Protein AF-A0A0B6ZDX2-F1 (afdb_monomer)

InterPro domains:
  IPR001223 Glycoside hydrolase family 18, catalytic domain [PF00704] (2-193)
  IPR001223 Glycoside hydrolase family 18, catalytic domain [PS51910] (1-217)
  IPR011583 Chitinase II/V-like, catalytic domain [SM00636] (1-193)
  IPR017853 Glycoside hydrolase superfamily [SSF51445] (2-217)
  IPR029070 Chitinase insertion domain superfamily [G3DSA:3.10.50.10] (93-164)
  IPR029070 Chitinase insertion domain superfamily [SSF54556] (94-164)
  IPR050314 Glycosyl hydrolase family 18 [PTHR11177] (3-208)

Sequence (234 aa):
EKLTLTLATASSAFYSEKSYEQTEIHKYIDYMLLMTYNYHGSGWEKHTGHHSPLLPHPLDPEGEQRELYTLWSVNYWLNYGVPREKIILGLATYGLGWKLTDSSQTGVRASADGGTSKGKYTDESGILSHYEICEYVLKDGWKVKWIEEQKVPYAYGNSEWVGFDSPDSFYLKAATIIKEGLAGAFVWSVEMDDFNGHCGGPKYPLLRTIYEVFTQSSSVPILDSLHSLKSAPP

Structure (mmCIF, N/CA/C/O backbone):
data_AF-A0A0B6ZDX2-F1
#
_entry.id   AF-A0A0B6ZDX2-F1
#
loop_
_atom_site.group_PDB
_atom_site.id
_atom_site.type_symbol
_atom_site.label_atom_id
_atom_site.label_alt_id
_atom_site.label_comp_id
_atom_site.label_asym_id
_atom_site.label_entity_id
_atom_site.label_seq_id
_atom_site.pdbx_PDB_ins_code
_atom_site.Cartn_x
_atom_site.Cartn_y
_atom_site.Cartn_z
_atom_site.occupancy
_atom_site.B_iso_or_equiv
_atom_site.auth_seq_id
_atom_site.auth_comp_id
_atom_site.auth_asym_id
_atom_site.auth_atom_id
_atom_site.pdbx_PDB_model_num
ATOM 1 N N . GLU A 1 1 ? -31.589 -1.033 18.869 1.00 78.62 1 GLU A N 1
ATOM 2 C CA . GLU A 1 1 ? -30.234 -1.367 18.381 1.00 78.62 1 GLU A CA 1
ATOM 3 C C . GLU A 1 1 ? -29.465 -0.075 18.137 1.00 78.62 1 GLU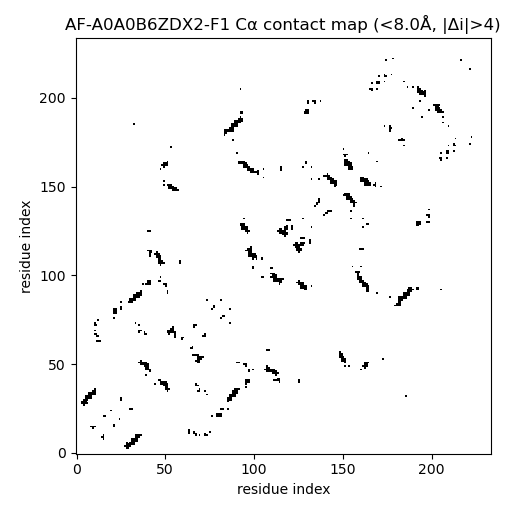 A C 1
ATOM 5 O O . GLU A 1 1 ? -30.096 0.923 17.804 1.00 78.62 1 GLU A O 1
ATOM 10 N N . LYS A 1 2 ? -28.148 -0.061 18.366 1.00 92.31 2 LYS A N 1
ATOM 11 C CA . LYS A 1 2 ? -27.274 1.088 18.076 1.00 92.31 2 LYS A CA 1
ATOM 12 C C . LYS A 1 2 ? -26.664 0.873 16.685 1.00 92.31 2 LYS A C 1
ATOM 14 O O . LYS A 1 2 ? -26.143 -0.209 16.437 1.00 92.31 2 LYS A O 1
ATOM 19 N N . LEU A 1 3 ? -26.742 1.869 15.798 1.00 97.06 3 LEU A N 1
ATOM 20 C CA . LEU A 1 3 ? -26.063 1.827 14.496 1.00 97.06 3 LEU A CA 1
ATOM 21 C C . LEU A 1 3 ? -24.540 1.905 14.682 1.00 97.06 3 LEU A C 1
ATOM 23 O O . LEU A 1 3 ? -24.073 2.624 15.567 1.00 97.06 3 LEU A O 1
ATOM 27 N N . THR A 1 4 ? -23.788 1.196 13.836 1.00 97.62 4 THR A N 1
ATOM 28 C CA . THR A 1 4 ? -22.320 1.259 13.802 1.00 97.62 4 THR A CA 1
ATOM 29 C C . THR A 1 4 ? -21.851 2.535 13.106 1.00 97.62 4 THR A C 1
ATOM 31 O O . THR A 1 4 ? -22.324 2.857 12.017 1.00 97.62 4 THR A O 1
ATOM 34 N N . LEU A 1 5 ? -20.889 3.231 13.708 1.00 97.94 5 LEU A N 1
ATOM 35 C CA . LEU A 1 5 ? -20.205 4.382 13.126 1.00 97.94 5 LEU A CA 1
ATOM 36 C C . LEU A 1 5 ? -18.712 4.082 12.978 1.00 97.94 5 LEU A C 1
ATOM 38 O O . LEU A 1 5 ? -18.016 3.848 13.964 1.00 97.94 5 LEU A O 1
ATOM 42 N N . THR A 1 6 ? -18.206 4.126 11.749 1.00 98.31 6 THR A N 1
ATOM 43 C CA . THR A 1 6 ? -16.785 3.912 11.440 1.00 98.31 6 THR A CA 1
ATOM 44 C C . THR A 1 6 ? -16.188 5.123 10.741 1.00 98.31 6 THR A C 1
ATOM 46 O O . THR A 1 6 ? -16.910 5.890 10.106 1.00 98.31 6 THR A O 1
ATOM 49 N N . LEU A 1 7 ? -14.864 5.262 10.795 1.00 98.06 7 LEU A N 1
ATOM 50 C CA . LEU A 1 7 ? -14.138 6.325 10.102 1.00 98.06 7 LEU A CA 1
ATOM 51 C C . LEU A 1 7 ? -12.902 5.768 9.400 1.00 98.06 7 LEU A C 1
ATOM 53 O O . LEU A 1 7 ? -12.074 5.138 10.053 1.00 98.06 7 LEU A O 1
ATOM 57 N N . ALA A 1 8 ? -12.760 6.046 8.103 1.00 98.19 8 ALA A N 1
ATOM 58 C CA . ALA A 1 8 ? -11.499 5.847 7.400 1.00 98.19 8 ALA A CA 1
ATOM 59 C C . ALA A 1 8 ? -10.548 7.013 7.684 1.00 98.19 8 ALA A C 1
ATOM 61 O O . ALA A 1 8 ? -10.915 8.168 7.472 1.00 98.19 8 ALA A O 1
ATOM 62 N N . THR A 1 9 ? -9.354 6.717 8.195 1.00 97.00 9 THR A N 1
ATOM 63 C CA . THR A 1 9 ? -8.401 7.729 8.677 1.00 97.00 9 THR A CA 1
ATOM 64 C C . THR A 1 9 ? -7.097 7.722 7.895 1.00 97.00 9 THR A C 1
ATOM 66 O O . THR A 1 9 ? -6.694 6.714 7.308 1.00 97.00 9 THR A O 1
ATOM 69 N N . ALA A 1 10 ? -6.431 8.878 7.896 1.00 94.88 10 ALA A N 1
ATOM 70 C CA . ALA A 1 10 ? -5.100 9.033 7.329 1.00 94.88 10 ALA A CA 1
ATOM 71 C C . ALA A 1 10 ? -4.048 8.220 8.105 1.00 94.88 10 ALA A C 1
ATOM 73 O O . ALA A 1 10 ? -4.181 7.960 9.303 1.00 94.88 10 ALA A O 1
ATOM 74 N N . SER A 1 11 ? -2.979 7.846 7.404 1.00 93.00 11 SER A N 1
ATOM 75 C CA . SER A 1 11 ? -1.889 7.016 7.920 1.00 93.00 11 SER A CA 1
ATOM 76 C C . SER A 1 11 ? -0.587 7.787 8.184 1.00 93.00 11 SER A C 1
ATOM 78 O O . SER A 1 11 ? 0.315 7.230 8.802 1.00 93.00 11 SER A O 1
ATOM 80 N N . SER A 1 12 ? -0.473 9.064 7.808 1.00 92.62 12 SER A N 1
ATOM 81 C CA . SER A 1 12 ? 0.704 9.899 8.116 1.00 92.62 12 SER A CA 1
ATOM 82 C C . SER A 1 12 ? 0.418 10.941 9.202 1.00 92.62 12 SER A C 1
ATOM 84 O O . SER A 1 12 ? -0.720 11.416 9.327 1.00 92.62 12 SER A O 1
ATOM 86 N N . ALA A 1 13 ? 1.449 11.346 9.959 1.00 93.81 13 ALA A N 1
ATOM 87 C CA . ALA A 1 13 ? 1.345 12.482 10.886 1.00 93.81 13 ALA A CA 1
ATOM 88 C C . ALA A 1 13 ? 0.923 13.757 10.155 1.00 93.81 13 ALA A C 1
ATOM 90 O O . ALA A 1 13 ? 0.035 14.464 10.624 1.00 93.81 13 ALA A O 1
ATOM 91 N N . PHE A 1 14 ? 1.495 14.011 8.974 1.00 93.00 14 PHE A N 1
ATOM 92 C CA . PHE A 1 14 ? 1.270 15.240 8.212 1.00 93.00 14 PHE A CA 1
ATOM 93 C C . PHE A 1 14 ? -0.213 15.581 8.013 1.00 93.00 14 PHE A C 1
ATOM 95 O O . PHE A 1 14 ? -0.603 16.745 8.146 1.00 93.00 14 PHE A O 1
ATOM 102 N N . TYR A 1 15 ? -1.039 14.582 7.685 1.00 93.81 15 TYR A N 1
ATOM 103 C CA . TYR A 1 15 ? -2.487 14.761 7.559 1.00 93.81 15 TYR A CA 1
ATOM 104 C C . TYR A 1 15 ? -3.200 14.648 8.905 1.00 93.81 15 TYR A C 1
ATOM 106 O O . TYR A 1 15 ? -4.146 15.402 9.160 1.00 93.81 15 TYR A O 1
ATOM 114 N N . SER A 1 16 ? -2.754 13.716 9.751 1.00 94.88 16 SER A N 1
ATOM 115 C CA . SER A 1 16 ? -3.413 13.403 11.018 1.00 94.88 16 SER A CA 1
ATOM 116 C C . SER A 1 16 ? -3.414 14.597 11.976 1.00 94.88 16 SER A C 1
ATOM 118 O O . SER A 1 16 ? -4.461 14.958 12.505 1.00 94.88 16 SER A O 1
ATOM 120 N N . GLU A 1 17 ? -2.281 15.287 12.103 1.00 95.44 17 GLU A N 1
ATOM 121 C CA . GLU A 1 17 ? -2.102 16.443 12.996 1.00 95.44 17 GLU A CA 1
ATOM 122 C C . GLU A 1 17 ? -2.920 17.672 12.605 1.00 95.44 17 GLU A C 1
ATOM 124 O O . GLU A 1 17 ? -3.226 18.511 13.449 1.00 95.44 17 GLU A O 1
ATOM 129 N N . LYS A 1 18 ? -3.283 17.795 11.328 1.00 96.12 18 LYS A N 1
ATOM 130 C CA . LYS A 1 18 ? -4.025 18.955 10.816 1.00 96.12 18 LYS A CA 1
ATOM 131 C C . LYS A 1 18 ? -5.533 18.751 10.821 1.00 96.12 18 LYS A C 1
ATOM 133 O O . LYS A 1 18 ? -6.266 19.732 10.737 1.00 96.12 18 LYS A O 1
ATOM 138 N N . SER A 1 19 ? -5.983 17.497 10.841 1.00 96.19 19 SER A N 1
ATOM 139 C CA . SER A 1 19 ? -7.351 17.160 10.427 1.00 96.19 19 SER A CA 1
ATOM 140 C C . SER A 1 19 ? -8.140 16.365 11.465 1.00 96.19 19 SER A C 1
ATOM 142 O O . SER A 1 19 ? -9.350 16.221 11.305 1.00 96.19 19 SER A O 1
ATOM 144 N N . TYR A 1 20 ? -7.492 15.842 12.509 1.00 96.62 20 TYR A N 1
ATOM 145 C CA . TYR A 1 20 ? -8.131 14.972 13.495 1.00 96.62 20 TYR A CA 1
ATOM 146 C C . TYR A 1 20 ? -7.774 15.411 14.914 1.00 96.62 20 TYR A C 1
ATOM 148 O O . TYR A 1 20 ? -6.616 15.677 15.208 1.00 96.62 20 TYR A O 1
ATOM 156 N N . GLU A 1 21 ? -8.753 15.398 15.818 1.00 97.06 21 GLU A N 1
ATOM 157 C CA . GLU A 1 21 ? -8.497 15.414 17.262 1.00 97.06 21 GLU A CA 1
ATOM 158 C C . GLU A 1 21 ? -8.152 13.985 17.704 1.00 97.06 21 GLU A C 1
ATOM 160 O O . GLU A 1 21 ? -9.032 13.200 18.073 1.00 97.06 21 GLU A O 1
ATOM 165 N N . GLN A 1 22 ? -6.877 13.599 17.595 1.00 95.69 22 GLN A N 1
ATOM 166 C CA . GLN A 1 22 ? -6.472 12.189 17.662 1.00 95.69 22 GLN A CA 1
ATOM 167 C C . GLN A 1 22 ? -6.811 11.523 19.003 1.00 95.69 22 GLN A C 1
ATOM 169 O O . GLN A 1 22 ? -7.147 10.341 19.018 1.00 95.69 22 GLN A O 1
ATOM 174 N N . THR A 1 23 ? -6.794 12.285 20.102 1.00 97.00 23 THR A N 1
ATOM 175 C CA . THR A 1 23 ? -7.125 11.806 21.457 1.00 97.00 23 THR A CA 1
ATOM 176 C C . THR A 1 23 ? -8.628 11.736 21.744 1.00 97.00 23 THR A C 1
ATOM 178 O O . THR A 1 23 ? -9.038 11.224 22.786 1.00 97.00 23 THR A O 1
ATOM 181 N N . GLU A 1 24 ? -9.471 12.278 20.861 1.00 97.81 24 GLU A N 1
ATOM 182 C CA . GLU A 1 24 ? -10.917 12.395 21.087 1.00 97.81 24 GLU A CA 1
ATOM 183 C C . GLU A 1 24 ? -11.728 11.555 20.105 1.00 97.81 24 GLU A C 1
ATOM 185 O O . GLU A 1 24 ? -12.694 10.896 20.498 1.00 97.81 24 GLU A O 1
ATOM 190 N N . ILE A 1 25 ? -11.329 11.517 18.831 1.00 96.00 25 ILE A N 1
ATOM 191 C CA . ILE A 1 25 ? -12.159 10.960 17.758 1.00 96.00 25 ILE A CA 1
ATOM 192 C C . 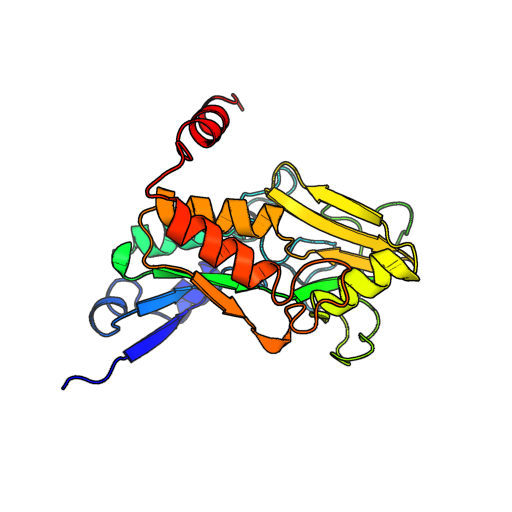ILE A 1 25 ? -12.520 9.481 17.969 1.00 96.00 25 ILE A C 1
ATOM 194 O O . ILE A 1 25 ? -13.642 9.054 17.686 1.00 96.00 25 ILE A O 1
ATOM 198 N N . HIS A 1 26 ? -11.610 8.702 18.561 1.00 95.69 26 HIS A N 1
ATOM 199 C CA . HIS A 1 26 ? -11.812 7.277 18.823 1.00 95.69 26 HIS A CA 1
ATOM 200 C C . HIS A 1 26 ? -12.868 6.984 19.903 1.00 95.69 26 HIS A C 1
ATOM 202 O O . HIS A 1 26 ? -13.290 5.833 20.053 1.00 95.69 26 HIS A O 1
ATOM 208 N N . LYS A 1 27 ? -13.310 7.989 20.672 1.00 97.19 27 LYS A N 1
ATOM 209 C CA . LYS A 1 27 ? -14.377 7.844 21.678 1.00 97.19 27 LYS A CA 1
ATOM 210 C C . LYS A 1 27 ? -15.762 7.737 21.031 1.00 97.19 27 LYS A C 1
ATOM 212 O O . LYS A 1 27 ? -16.658 7.145 21.628 1.00 97.19 27 LYS A O 1
ATOM 217 N N . TYR A 1 28 ? -15.920 8.254 19.811 1.00 97.25 28 TYR A N 1
ATOM 218 C CA . TYR A 1 28 ? -17.214 8.370 19.129 1.00 97.25 28 TYR A CA 1
ATOM 219 C C . TYR A 1 28 ? -17.444 7.322 18.037 1.00 97.25 28 TYR A C 1
ATOM 221 O O . TYR A 1 28 ? -18.592 7.036 17.705 1.00 97.25 28 TYR A O 1
ATOM 229 N N . ILE A 1 29 ? -16.374 6.732 17.504 1.00 97.50 29 ILE A N 1
ATOM 230 C CA . ILE A 1 29 ? -16.442 5.682 16.481 1.00 97.50 29 ILE A CA 1
ATOM 231 C C . ILE A 1 29 ? -16.343 4.292 17.113 1.00 97.50 29 ILE A C 1
ATOM 233 O O . ILE A 1 29 ? -15.661 4.095 18.124 1.00 97.50 29 ILE A O 1
ATOM 237 N N . ASP A 1 30 ? -17.012 3.315 16.509 1.00 98.00 30 ASP A N 1
ATOM 238 C CA . ASP A 1 30 ? -16.892 1.910 16.888 1.00 98.00 30 ASP A CA 1
ATOM 239 C C . ASP A 1 30 ? -15.578 1.325 16.336 1.00 98.00 30 ASP A C 1
ATOM 241 O O . ASP A 1 30 ? -14.838 0.704 17.096 1.00 98.00 30 ASP A O 1
ATOM 245 N N . TYR A 1 31 ? -15.228 1.628 15.075 1.00 98.50 31 TYR A N 1
ATOM 246 C CA . TYR A 1 31 ? -13.968 1.207 14.442 1.00 98.50 31 TYR A CA 1
ATOM 247 C C . TYR A 1 31 ? -13.298 2.314 13.619 1.00 98.50 31 TYR A C 1
ATOM 249 O O . TYR A 1 31 ? -13.960 3.113 12.950 1.00 98.50 31 TYR A O 1
ATOM 257 N N . MET A 1 32 ? -11.967 2.308 13.634 1.00 98.56 32 MET A N 1
ATOM 258 C CA . MET A 1 32 ? -11.095 3.125 12.795 1.00 98.56 32 MET A CA 1
ATOM 259 C C . MET A 1 32 ? -10.560 2.273 11.642 1.00 98.56 32 MET A C 1
ATOM 261 O O . MET A 1 32 ? -9.855 1.296 11.877 1.00 98.56 32 MET A O 1
ATOM 265 N N . LEU A 1 33 ? -10.873 2.649 10.405 1.00 98.69 33 LEU A N 1
ATOM 266 C CA . LEU A 1 33 ? -10.368 2.012 9.189 1.00 98.69 33 LEU A CA 1
ATOM 267 C C . LEU A 1 33 ? -9.081 2.742 8.768 1.00 98.69 33 LEU A C 1
ATOM 269 O O . LEU A 1 33 ? -9.119 3.752 8.067 1.00 98.69 33 LEU A O 1
ATOM 273 N N . LEU A 1 34 ? -7.929 2.278 9.250 1.00 98.69 34 LEU A N 1
ATOM 274 C CA . LEU A 1 34 ? -6.651 2.954 9.026 1.00 98.69 34 LEU A CA 1
ATOM 275 C C . LEU A 1 34 ? -6.111 2.687 7.610 1.00 98.69 34 LEU A C 1
ATOM 277 O O . LEU A 1 34 ? -5.705 1.567 7.304 1.00 98.69 34 LEU A O 1
ATOM 281 N N . MET A 1 35 ? -6.068 3.712 6.752 1.00 98.56 35 MET A N 1
ATOM 282 C CA . MET A 1 35 ? -5.661 3.590 5.342 1.00 98.56 35 MET A CA 1
ATOM 283 C C . MET A 1 35 ? -4.134 3.462 5.180 1.00 98.56 35 MET A C 1
ATOM 285 O O . MET A 1 35 ? -3.458 4.394 4.750 1.00 98.56 35 MET A O 1
ATOM 289 N N . THR A 1 36 ? -3.569 2.305 5.539 1.00 98.56 36 THR A N 1
ATOM 290 C CA . THR A 1 36 ? -2.124 1.994 5.466 1.00 98.56 36 THR A CA 1
ATOM 291 C C . THR A 1 36 ? -1.643 1.649 4.050 1.00 98.56 36 THR A C 1
ATOM 293 O O . THR A 1 36 ? -0.980 0.638 3.809 1.00 98.56 36 THR A O 1
ATOM 296 N N . TYR A 1 37 ? -2.000 2.492 3.089 1.00 98.62 37 TYR A N 1
ATOM 297 C CA . TYR A 1 37 ? -1.600 2.432 1.686 1.00 98.62 37 TYR A CA 1
ATOM 298 C C . TYR A 1 37 ? -1.531 3.856 1.108 1.00 98.62 37 TYR A C 1
ATOM 300 O O . TYR A 1 37 ? -1.933 4.813 1.766 1.00 98.62 37 TYR A O 1
ATOM 308 N N . ASN A 1 38 ? -1.028 3.999 -0.122 1.00 97.75 38 ASN A N 1
ATOM 309 C CA . ASN A 1 38 ? -0.739 5.282 -0.786 1.00 97.75 38 ASN A CA 1
ATOM 310 C C . ASN A 1 38 ? 0.329 6.131 -0.088 1.00 97.75 38 ASN A C 1
ATOM 312 O O . ASN A 1 38 ? 0.328 7.353 -0.196 1.00 97.75 38 ASN A O 1
ATOM 316 N N . TYR A 1 39 ? 1.272 5.476 0.587 1.00 98.06 39 TYR A N 1
ATOM 317 C CA . TYR A 1 39 ? 2.441 6.133 1.170 1.00 98.06 39 TYR A CA 1
ATOM 318 C C . TYR A 1 39 ? 3.338 6.784 0.109 1.00 98.06 39 TYR A C 1
ATOM 320 O O . TYR A 1 39 ? 3.805 7.904 0.282 1.00 98.06 39 TYR A O 1
ATOM 328 N N . HIS A 1 40 ? 3.525 6.095 -1.014 1.00 97.94 40 HIS A N 1
ATOM 329 C CA . HIS A 1 40 ? 4.355 6.527 -2.134 1.00 97.94 40 HIS A CA 1
ATOM 330 C C . HIS A 1 40 ? 3.545 6.507 -3.427 1.00 97.94 40 HIS A C 1
ATOM 332 O O . HIS A 1 40 ? 2.703 5.624 -3.595 1.00 97.94 40 HIS A O 1
ATOM 338 N N . GLY A 1 41 ? 3.802 7.441 -4.346 1.00 97.38 41 GLY A N 1
ATOM 339 C CA . GLY A 1 41 ? 3.059 7.510 -5.608 1.00 97.38 41 GLY A CA 1
ATOM 340 C C . GLY A 1 41 ? 3.588 8.511 -6.636 1.00 97.38 41 GLY A C 1
ATOM 341 O O . GLY A 1 41 ? 4.080 9.596 -6.318 1.00 97.38 41 GLY A O 1
ATOM 342 N N . SER A 1 42 ? 3.440 8.153 -7.913 1.00 97.56 42 SER A N 1
ATOM 343 C CA . SER A 1 42 ? 3.988 8.897 -9.055 1.00 97.56 42 SER A CA 1
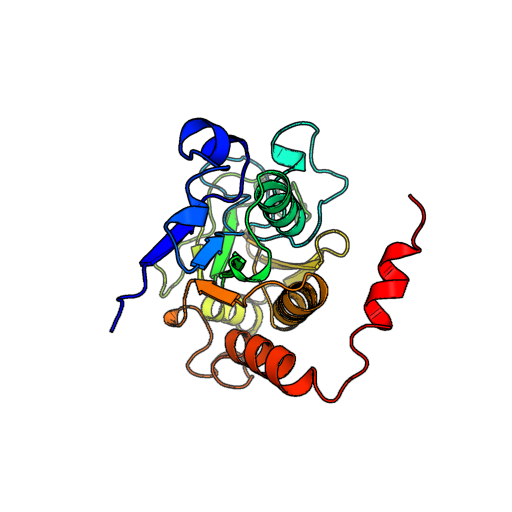ATOM 344 C C . SER A 1 42 ? 3.366 10.269 -9.295 1.00 97.56 42 SER A C 1
ATOM 346 O O . SER A 1 42 ? 3.889 11.052 -10.086 1.00 97.56 42 SER A O 1
ATOM 348 N N . GLY A 1 43 ? 2.236 10.558 -8.648 1.00 95.12 43 GLY A N 1
ATOM 349 C CA . GLY A 1 43 ? 1.589 11.865 -8.713 1.00 95.12 43 GLY A CA 1
ATOM 350 C C . GLY A 1 43 ? 2.311 12.947 -7.905 1.00 95.12 43 GLY A C 1
ATOM 351 O O . GLY A 1 43 ? 2.095 14.128 -8.169 1.00 95.12 43 GLY A O 1
ATOM 352 N N . TRP A 1 44 ? 3.156 12.568 -6.938 1.00 95.56 44 TRP A N 1
ATOM 353 C CA . TRP A 1 44 ? 3.786 13.512 -6.006 1.00 95.56 44 TRP A CA 1
ATOM 354 C C . TRP A 1 44 ? 5.274 13.263 -5.729 1.00 95.56 44 TRP A C 1
ATOM 356 O O . TRP A 1 44 ? 5.917 14.136 -5.149 1.00 95.56 44 TRP A O 1
ATOM 366 N N . GLU A 1 45 ? 5.863 12.151 -6.180 1.00 97.50 45 GLU A N 1
ATOM 367 C CA . GLU A 1 45 ? 7.314 11.922 -6.083 1.00 97.50 45 GLU A CA 1
ATOM 368 C C . GLU A 1 45 ? 7.945 11.655 -7.461 1.00 97.50 45 GLU A C 1
ATOM 370 O O . GLU A 1 45 ? 7.260 11.476 -8.468 1.00 97.50 45 GLU A O 1
ATOM 375 N N . LYS A 1 46 ? 9.283 11.658 -7.516 1.00 97.75 46 LYS A N 1
ATOM 376 C CA . LYS A 1 46 ? 10.085 11.443 -8.740 1.00 97.75 46 LYS A CA 1
ATOM 377 C C . LYS A 1 46 ? 11.001 10.218 -8.639 1.00 97.75 46 LYS A C 1
ATOM 379 O O . LYS A 1 46 ? 12.063 10.146 -9.259 1.00 97.75 46 LYS A O 1
ATOM 384 N N . HIS A 1 47 ? 10.622 9.269 -7.792 1.00 98.12 47 HIS A N 1
ATOM 385 C CA . HIS A 1 47 ? 11.352 8.030 -7.586 1.00 98.12 47 HIS A CA 1
ATOM 386 C C . HIS A 1 47 ? 10.395 6.913 -7.188 1.00 98.12 47 HIS A C 1
ATOM 388 O O . HIS A 1 47 ? 9.436 7.158 -6.468 1.00 98.12 47 HIS A O 1
ATOM 394 N N . THR A 1 48 ? 10.676 5.677 -7.583 1.00 98.75 48 THR A N 1
ATOM 395 C CA . THR A 1 48 ? 9.853 4.524 -7.193 1.00 98.75 48 THR A CA 1
ATOM 396 C C . THR A 1 48 ? 9.789 4.375 -5.672 1.00 98.75 48 THR A C 1
ATOM 398 O O . THR A 1 48 ? 10.825 4.415 -5.002 1.00 98.75 48 THR A O 1
ATOM 401 N N . GLY A 1 49 ? 8.604 4.120 -5.135 1.00 98.44 49 GLY A N 1
ATOM 402 C CA . GLY A 1 49 ? 8.382 3.794 -3.730 1.00 98.44 49 GLY A CA 1
ATOM 403 C C . GLY A 1 49 ? 7.195 2.847 -3.599 1.00 98.44 49 GLY A C 1
ATOM 404 O O . GLY A 1 49 ? 6.239 2.929 -4.374 1.00 98.44 49 GLY A O 1
ATOM 405 N N . HIS A 1 50 ? 7.268 1.910 -2.655 1.00 98.81 50 HIS A N 1
ATOM 406 C CA . HIS A 1 50 ? 6.194 0.948 -2.445 1.00 98.81 50 HIS A CA 1
ATOM 407 C C . HIS A 1 50 ? 5.033 1.600 -1.691 1.00 98.81 50 HIS A C 1
ATOM 409 O O . HIS A 1 50 ? 5.229 2.119 -0.604 1.00 98.81 50 HIS A O 1
ATOM 415 N N . HIS A 1 51 ? 3.809 1.548 -2.211 1.00 98.62 51 HIS A N 1
ATOM 416 C CA . HIS A 1 51 ? 2.701 2.324 -1.640 1.00 98.62 51 HIS A CA 1
ATOM 417 C C . HIS A 1 51 ? 2.111 1.786 -0.326 1.00 98.62 51 HIS A C 1
ATOM 419 O O . HIS A 1 51 ? 1.357 2.502 0.321 1.00 98.62 51 HIS A O 1
ATOM 425 N N . SER A 1 52 ? 2.418 0.549 0.073 1.00 98.69 52 SER A N 1
ATOM 426 C CA . SER A 1 52 ? 1.940 -0.069 1.323 1.00 98.69 52 SER A CA 1
ATOM 427 C C . SER A 1 52 ? 3.034 -0.919 1.997 1.00 98.69 52 SER A C 1
ATOM 429 O O . SER A 1 52 ? 2.878 -2.132 2.124 1.00 98.69 52 SER A O 1
ATOM 431 N N . PRO A 1 53 ? 4.206 -0.362 2.360 1.00 98.69 53 PRO A N 1
ATOM 432 C CA . PRO A 1 53 ? 5.270 -1.149 2.971 1.00 98.69 53 PRO A CA 1
ATOM 433 C C . PRO A 1 53 ? 4.907 -1.488 4.426 1.00 98.69 53 PRO A C 1
ATOM 435 O O . PRO A 1 53 ? 4.300 -0.678 5.137 1.00 98.69 53 PRO A O 1
ATOM 438 N N . LEU A 1 54 ? 5.245 -2.696 4.892 1.00 98.75 54 LEU A N 1
ATOM 439 C CA . LEU A 1 54 ? 4.988 -3.096 6.284 1.00 98.75 54 LEU A CA 1
ATOM 440 C C . LEU A 1 54 ? 5.992 -2.444 7.249 1.00 98.75 54 LEU A C 1
ATOM 442 O O . LEU A 1 54 ? 5.629 -2.052 8.360 1.00 98.75 54 LEU A O 1
ATOM 446 N N . LEU A 1 55 ? 7.241 -2.335 6.796 1.00 98.56 55 LEU A N 1
ATOM 447 C CA . LEU A 1 55 ? 8.425 -1.868 7.520 1.00 98.56 55 LEU A CA 1
ATOM 448 C C . LEU A 1 55 ? 9.169 -0.796 6.697 1.00 98.56 55 LEU A C 1
ATOM 450 O O . LEU A 1 55 ? 8.933 -0.710 5.491 1.00 98.56 55 LEU A O 1
ATOM 454 N N . PRO A 1 56 ? 10.048 0.017 7.314 1.00 97.38 56 PRO A N 1
ATOM 455 C CA . PRO A 1 56 ? 10.799 1.047 6.598 1.00 97.38 56 PRO A CA 1
ATOM 456 C C . PRO A 1 56 ? 11.902 0.448 5.718 1.00 97.38 56 PRO A C 1
ATOM 458 O O . PRO A 1 56 ? 12.402 -0.648 5.976 1.00 97.38 56 PRO A O 1
ATOM 461 N N . HIS A 1 57 ? 12.344 1.210 4.721 1.00 97.56 57 HIS A N 1
ATOM 462 C CA . HIS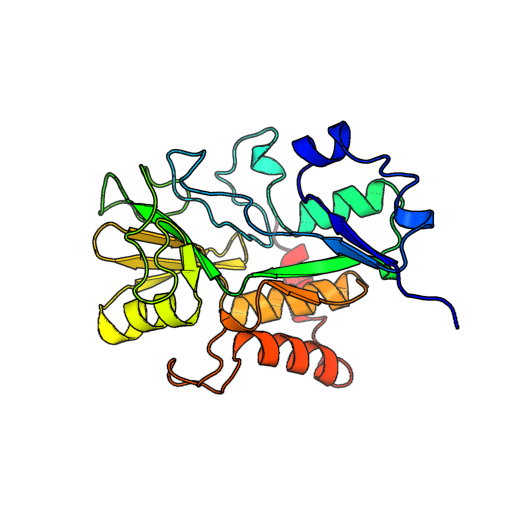 A 1 57 ? 13.527 0.907 3.924 1.00 97.56 57 HIS A CA 1
ATOM 463 C C . HIS A 1 57 ? 14.739 1.736 4.401 1.00 97.56 57 HIS A C 1
ATOM 465 O O . HIS A 1 57 ? 14.592 2.912 4.736 1.00 97.56 57 HIS A O 1
ATOM 471 N N . PRO A 1 58 ? 15.976 1.199 4.389 1.00 96.75 58 PRO A N 1
ATOM 472 C CA . PRO A 1 58 ? 17.174 1.940 4.805 1.00 96.75 58 PRO A CA 1
ATOM 473 C C . PRO A 1 58 ? 17.461 3.207 3.990 1.00 96.75 58 PRO A C 1
ATOM 475 O O . PRO A 1 58 ? 18.140 4.109 4.472 1.00 96.75 58 PRO A O 1
ATOM 478 N N . LEU A 1 59 ? 16.956 3.266 2.754 1.00 96.69 59 LEU A N 1
ATOM 479 C CA . LEU A 1 59 ? 17.084 4.438 1.882 1.00 96.69 59 LEU A CA 1
ATOM 480 C C . LEU A 1 59 ? 16.008 5.509 2.119 1.00 96.69 59 LEU A C 1
ATOM 482 O O . LEU A 1 59 ? 16.048 6.533 1.437 1.00 96.69 59 LEU A O 1
ATOM 486 N N . ASP A 1 60 ? 15.051 5.286 3.024 1.00 94.06 60 ASP A N 1
ATOM 487 C CA . ASP A 1 60 ? 14.032 6.284 3.347 1.00 94.06 60 ASP A CA 1
ATOM 488 C C . ASP A 1 60 ? 14.692 7.470 4.072 1.00 94.06 60 ASP A C 1
ATOM 490 O O . ASP A 1 60 ? 15.304 7.269 5.132 1.00 94.06 60 ASP A O 1
ATOM 494 N N . PRO A 1 61 ? 14.608 8.693 3.506 1.00 94.56 61 PRO A N 1
ATOM 495 C CA . PRO A 1 61 ? 15.176 9.892 4.103 1.00 94.56 61 PRO A CA 1
ATOM 496 C C . PRO A 1 61 ? 14.572 10.193 5.471 1.00 94.56 61 PRO A C 1
ATOM 498 O O . PRO A 1 61 ? 13.418 9.865 5.739 1.00 94.56 61 PRO A O 1
ATOM 501 N N . GLU A 1 62 ? 15.340 10.897 6.299 1.00 91.50 62 GLU A N 1
ATOM 502 C CA . GLU A 1 62 ? 14.851 11.461 7.557 1.00 91.50 62 GLU A CA 1
ATOM 503 C C . GLU A 1 62 ? 13.639 12.388 7.351 1.00 91.50 62 GLU A C 1
ATOM 505 O O . GLU A 1 62 ? 13.457 12.993 6.290 1.00 91.50 62 GLU A O 1
ATOM 510 N N . GLY A 1 63 ? 12.838 12.541 8.406 1.00 91.31 63 GLY A N 1
ATOM 511 C CA . GLY A 1 63 ? 11.601 13.325 8.387 1.00 91.31 63 GLY A CA 1
ATOM 512 C C . GLY A 1 63 ? 10.397 12.501 7.934 1.00 91.31 63 GLY A C 1
ATOM 513 O O . GLY A 1 63 ? 10.342 11.300 8.181 1.00 91.31 63 GLY A O 1
ATOM 514 N N . GLU A 1 64 ? 9.437 13.147 7.265 1.00 91.00 64 GLU A N 1
ATOM 515 C CA . GLU A 1 64 ? 8.138 12.546 6.924 1.00 91.00 64 GLU A CA 1
ATOM 516 C C . GLU A 1 64 ? 8.272 11.221 6.161 1.00 91.00 64 GLU A C 1
ATOM 518 O O . GLU A 1 64 ? 7.570 10.273 6.484 1.00 91.00 64 GLU A O 1
ATOM 523 N N . GLN A 1 65 ? 9.212 11.095 5.212 1.00 92.19 65 GLN A N 1
ATOM 524 C CA . GLN A 1 65 ? 9.381 9.845 4.451 1.00 92.19 65 GLN A CA 1
ATOM 525 C C . GLN A 1 65 ? 9.761 8.646 5.331 1.00 92.19 65 GLN A C 1
ATOM 527 O O . GLN A 1 65 ? 9.399 7.517 5.005 1.00 92.19 65 GLN A O 1
ATOM 532 N N . ARG A 1 66 ? 10.418 8.871 6.476 1.00 93.94 66 ARG A N 1
ATOM 533 C CA . ARG A 1 66 ? 10.775 7.810 7.428 1.00 93.94 66 ARG A CA 1
ATOM 534 C C . ARG A 1 66 ? 9.568 7.243 8.175 1.00 93.94 66 ARG A C 1
ATOM 536 O O . ARG A 1 66 ? 9.681 6.197 8.807 1.00 93.94 66 ARG A O 1
ATOM 543 N N . GLU A 1 67 ? 8.431 7.925 8.114 1.00 95.44 67 GLU A N 1
ATOM 544 C CA . GLU A 1 67 ? 7.183 7.588 8.802 1.00 95.44 67 GLU A CA 1
ATOM 545 C C . GLU A 1 67 ? 6.213 6.804 7.902 1.00 95.44 67 GLU A C 1
ATOM 547 O O . GLU A 1 67 ? 5.191 6.294 8.363 1.00 95.44 67 GLU A O 1
ATOM 552 N N . LEU A 1 68 ? 6.520 6.685 6.607 1.00 97.25 68 LEU A N 1
ATOM 553 C CA . LEU A 1 68 ? 5.598 6.196 5.581 1.00 97.25 68 LEU A CA 1
ATOM 554 C C . LEU A 1 68 ? 5.580 4.663 5.461 1.00 97.25 68 LEU A C 1
ATOM 556 O O . LEU A 1 68 ? 5.796 4.096 4.392 1.00 97.25 68 LEU A O 1
ATOM 560 N N . TYR A 1 69 ? 5.302 3.978 6.572 1.00 98.62 69 TYR A N 1
ATOM 561 C CA . TYR A 1 69 ? 5.091 2.530 6.598 1.00 98.62 69 TYR A CA 1
ATOM 562 C C . TYR A 1 69 ? 4.009 2.106 7.598 1.00 98.62 69 TYR A C 1
ATOM 564 O O . TYR A 1 69 ? 3.723 2.777 8.588 1.00 98.62 69 TYR A O 1
ATOM 572 N N . THR A 1 70 ? 3.427 0.934 7.349 1.00 98.69 70 THR A N 1
ATOM 573 C CA . THR A 1 70 ? 2.236 0.411 8.040 1.00 98.69 70 THR A CA 1
ATOM 574 C C . THR A 1 70 ? 2.375 0.417 9.564 1.00 98.69 70 THR A C 1
ATOM 576 O O . THR A 1 70 ? 1.514 0.946 10.268 1.00 98.69 70 THR A O 1
ATOM 579 N N . LEU A 1 71 ? 3.458 -0.165 10.097 1.00 98.44 71 LEU A N 1
ATOM 580 C CA . LEU A 1 71 ? 3.648 -0.260 11.548 1.00 98.44 71 LEU A CA 1
ATOM 581 C C . LEU A 1 71 ? 3.903 1.093 12.215 1.00 98.44 71 LEU A C 1
ATOM 583 O O . LEU A 1 71 ? 3.558 1.255 13.385 1.00 98.44 71 LEU A O 1
ATOM 587 N N . TRP A 1 72 ? 4.460 2.068 11.498 1.00 98.50 72 TRP A N 1
ATOM 588 C CA . TRP A 1 72 ? 4.576 3.422 12.025 1.00 98.50 72 TRP A CA 1
ATOM 589 C C . TRP A 1 72 ? 3.193 4.025 12.243 1.00 98.50 72 TRP A C 1
ATOM 591 O O . TRP A 1 72 ? 2.891 4.470 13.346 1.00 98.50 72 TRP A O 1
ATOM 601 N N . SER A 1 73 ? 2.322 3.948 11.234 1.00 98.62 73 SER A N 1
ATOM 602 C CA . SER A 1 73 ? 0.962 4.495 11.291 1.00 98.62 73 SER A CA 1
ATOM 603 C C . SER A 1 73 ? 0.120 3.858 12.389 1.00 98.62 73 SER A C 1
ATOM 605 O O . SER A 1 73 ? -0.624 4.553 13.077 1.00 98.62 73 SER A O 1
ATOM 607 N N . VAL A 1 74 ? 0.252 2.543 12.592 1.00 98.62 74 VAL A N 1
ATOM 608 C CA . VAL A 1 74 ? -0.391 1.851 13.718 1.00 98.62 74 VAL A CA 1
ATOM 609 C C . VAL A 1 74 ? 0.111 2.431 15.041 1.00 98.62 74 VAL A C 1
ATOM 611 O O . VAL A 1 74 ? -0.692 2.879 15.856 1.00 98.62 74 VAL A O 1
ATOM 614 N N . ASN A 1 75 ? 1.430 2.481 15.243 1.00 98.44 75 ASN A N 1
ATOM 615 C CA . ASN A 1 75 ? 2.016 2.993 16.483 1.00 98.44 75 ASN A CA 1
ATOM 616 C C . ASN A 1 75 ? 1.677 4.467 16.735 1.00 98.44 75 ASN A C 1
ATOM 618 O O . ASN A 1 75 ? 1.449 4.842 17.881 1.00 98.44 75 ASN A O 1
ATOM 622 N N . TYR A 1 76 ? 1.587 5.284 15.686 1.00 98.19 76 TYR A N 1
ATOM 623 C CA . TYR A 1 76 ? 1.155 6.673 15.773 1.00 98.19 76 TYR A CA 1
ATOM 624 C C . TYR A 1 76 ? -0.220 6.777 16.443 1.00 98.19 76 TYR A C 1
ATOM 626 O O . TYR A 1 76 ? -0.346 7.400 17.495 1.00 98.19 76 TYR A O 1
ATOM 634 N N . TRP A 1 77 ? -1.240 6.098 15.912 1.00 98.38 77 TRP A N 1
ATOM 635 C CA . TRP A 1 77 ? -2.593 6.161 16.477 1.00 98.38 77 TRP A CA 1
ATOM 636 C C . TRP A 1 77 ? -2.690 5.534 17.873 1.00 98.38 77 TRP A C 1
ATOM 638 O O . TRP A 1 77 ? -3.403 6.058 18.732 1.00 98.38 77 TRP A O 1
ATOM 648 N N . LEU A 1 78 ? -1.928 4.469 18.142 1.00 98.25 78 LEU A N 1
ATOM 649 C CA . LEU A 1 78 ? -1.837 3.889 19.486 1.00 98.25 78 LEU A CA 1
ATOM 650 C C . LEU A 1 78 ? -1.250 4.879 20.503 1.00 98.25 78 LEU A C 1
ATOM 652 O O . LEU A 1 78 ? -1.758 4.984 21.619 1.00 98.25 78 LEU A O 1
ATOM 656 N N . ASN A 1 79 ? -0.226 5.645 20.116 1.00 97.94 79 ASN A N 1
ATOM 657 C CA . ASN A 1 79 ? 0.399 6.653 20.978 1.00 97.94 79 ASN A CA 1
ATOM 658 C C . ASN A 1 79 ? -0.549 7.815 21.319 1.00 97.94 79 ASN A C 1
ATOM 660 O O . ASN A 1 79 ? -0.389 8.438 22.366 1.00 97.94 79 ASN A O 1
ATOM 664 N N . TYR A 1 80 ? -1.563 8.069 20.485 1.00 97.75 80 TYR A N 1
ATOM 665 C CA . TYR A 1 80 ? -2.632 9.035 20.763 1.00 97.75 80 TYR A CA 1
ATOM 666 C C . TYR A 1 80 ? -3.832 8.440 21.518 1.00 97.75 80 TYR A C 1
ATOM 668 O O . TYR A 1 80 ? -4.833 9.125 21.718 1.00 97.75 80 TYR A O 1
ATOM 676 N N . GLY A 1 81 ? -3.734 7.194 21.990 1.00 97.62 81 GLY A N 1
ATOM 677 C CA . GLY A 1 81 ? -4.728 6.585 22.877 1.00 97.62 81 GLY A CA 1
ATOM 678 C C . GLY A 1 81 ? -5.852 5.826 22.174 1.00 97.62 81 GLY A C 1
ATOM 679 O O . GLY A 1 81 ? -6.796 5.399 22.843 1.00 97.62 81 GLY A O 1
ATOM 680 N N . VAL A 1 82 ? -5.760 5.604 20.857 1.00 98.25 82 VAL A N 1
ATOM 681 C CA . VAL A 1 82 ? -6.723 4.755 20.144 1.00 98.25 82 VAL A CA 1
ATOM 682 C C . VAL A 1 82 ? -6.568 3.303 20.624 1.00 98.25 82 VAL A C 1
ATOM 684 O O . VAL A 1 82 ? -5.470 2.754 20.530 1.00 98.25 82 VAL A O 1
ATOM 687 N N . PRO A 1 83 ? -7.632 2.644 21.122 1.00 98.38 83 PRO A N 1
ATOM 688 C CA . PRO A 1 83 ? -7.547 1.246 21.540 1.00 98.38 83 PRO A CA 1
ATOM 689 C C . PRO A 1 83 ? -7.224 0.313 20.364 1.00 98.38 83 PRO A C 1
ATOM 691 O O . PRO A 1 83 ? -7.777 0.478 19.272 1.00 98.38 83 PRO A O 1
ATOM 694 N N . ARG A 1 84 ? -6.363 -0.691 20.587 1.00 98.50 84 ARG A N 1
ATOM 695 C CA . ARG A 1 84 ? -5.921 -1.657 19.555 1.00 98.50 84 ARG A CA 1
ATOM 696 C C . ARG A 1 84 ? -7.116 -2.366 18.915 1.00 98.50 84 ARG A C 1
ATOM 698 O O . ARG A 1 84 ? -7.219 -2.444 17.694 1.00 98.50 84 ARG A O 1
ATOM 705 N N . GLU A 1 85 ? -8.078 -2.754 19.743 1.00 98.06 85 GLU A N 1
ATOM 706 C CA . GLU A 1 85 ? -9.331 -3.417 19.385 1.00 98.06 85 GLU A CA 1
ATOM 707 C C . GLU A 1 85 ? -10.319 -2.543 18.590 1.00 98.06 85 GLU A C 1
ATOM 709 O O . GLU A 1 85 ? -11.381 -3.026 18.198 1.00 98.06 85 GLU A O 1
ATOM 714 N N . LYS A 1 86 ? -9.984 -1.273 18.321 1.00 98.50 86 LYS A N 1
ATOM 715 C CA . LYS A 1 86 ? -10.731 -0.405 17.399 1.00 98.50 86 LYS A CA 1
ATOM 716 C C . LYS A 1 86 ? -10.051 -0.205 16.049 1.00 98.50 86 LYS A C 1
ATOM 718 O O . LYS A 1 86 ? -10.715 0.250 15.119 1.00 98.50 86 LYS A O 1
ATOM 723 N N . ILE A 1 87 ? -8.758 -0.499 15.921 1.00 98.75 87 ILE A N 1
ATOM 724 C CA . ILE A 1 87 ? -8.007 -0.265 14.683 1.00 98.75 87 ILE A CA 1
ATOM 725 C C . ILE A 1 87 ? -8.206 -1.455 13.745 1.00 98.75 87 ILE A C 1
ATOM 727 O O . ILE A 1 87 ? -7.805 -2.574 14.056 1.00 98.75 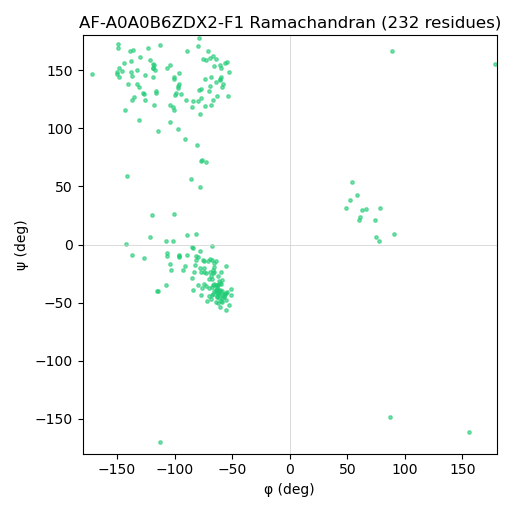87 ILE A O 1
ATOM 731 N N . ILE A 1 88 ? -8.793 -1.202 12.580 1.00 98.81 88 ILE A N 1
ATOM 732 C CA . ILE A 1 88 ? -8.891 -2.142 11.465 1.00 98.81 88 ILE A CA 1
ATOM 733 C C . ILE A 1 88 ? -7.873 -1.704 10.406 1.00 98.81 88 ILE A C 1
ATOM 735 O O . ILE A 1 88 ? -7.934 -0.581 9.904 1.00 98.81 88 ILE A O 1
ATOM 739 N N . LEU A 1 89 ? -6.923 -2.582 10.080 1.00 98.81 89 LEU A N 1
ATOM 740 C CA . LEU A 1 89 ? -5.803 -2.276 9.189 1.00 98.81 89 LEU A CA 1
ATOM 741 C C . LEU A 1 89 ? -6.223 -2.319 7.712 1.00 98.81 89 LEU A C 1
ATOM 743 O O . LEU A 1 89 ? -6.863 -3.278 7.281 1.00 98.81 89 LEU A O 1
ATOM 747 N N . GLY A 1 90 ? -5.847 -1.307 6.932 1.00 98.81 90 GLY A N 1
ATOM 748 C CA . GLY A 1 90 ? -6.168 -1.215 5.509 1.00 98.81 90 GLY A CA 1
ATOM 749 C C . GLY A 1 90 ? -5.197 -1.981 4.623 1.00 98.81 90 GLY A C 1
ATOM 750 O O . GLY A 1 90 ? -3.998 -1.704 4.623 1.00 98.81 90 GLY A O 1
ATOM 751 N N . LEU A 1 91 ? -5.717 -2.905 3.819 1.00 98.75 91 LEU A N 1
ATOM 752 C CA . LEU A 1 91 ? -4.942 -3.702 2.868 1.00 98.75 91 LEU A CA 1
ATOM 753 C C . LEU A 1 91 ? -5.380 -3.398 1.433 1.00 98.75 91 LEU A C 1
ATOM 755 O O . LEU A 1 91 ? -6.575 -3.379 1.136 1.00 98.75 91 LEU A O 1
ATOM 759 N N . ALA A 1 92 ? -4.412 -3.152 0.552 1.00 98.44 92 ALA A N 1
ATOM 760 C CA . ALA A 1 92 ? -4.654 -2.752 -0.828 1.00 98.44 92 ALA A CA 1
ATOM 761 C C . ALA A 1 92 ? -4.551 -3.945 -1.787 1.00 98.44 92 ALA A C 1
ATOM 763 O O . ALA A 1 92 ? -3.569 -4.679 -1.767 1.00 98.44 92 ALA A O 1
ATOM 764 N N . THR A 1 93 ? -5.545 -4.124 -2.652 1.00 98.81 93 THR A N 1
ATOM 765 C CA . THR A 1 93 ? -5.559 -5.140 -3.729 1.00 98.81 93 THR A CA 1
ATOM 766 C C . THR A 1 93 ? -5.203 -4.526 -5.086 1.00 98.81 93 THR A C 1
ATOM 768 O O . THR A 1 93 ? -5.595 -5.009 -6.144 1.00 98.81 93 THR A O 1
ATOM 771 N N . TYR A 1 94 ? -4.454 -3.432 -5.061 1.00 98.88 94 TYR A N 1
ATOM 772 C CA . TYR A 1 94 ? -3.906 -2.739 -6.218 1.00 98.88 94 TYR A CA 1
ATOM 773 C C . TYR A 1 94 ? -2.456 -2.378 -5.919 1.00 98.88 94 TYR A C 1
ATOM 775 O O . TYR A 1 94 ? -2.020 -2.453 -4.771 1.00 98.88 94 TYR A O 1
ATOM 783 N N . GLY A 1 95 ? -1.722 -1.979 -6.946 1.00 98.81 95 GLY A N 1
ATOM 784 C CA . GLY A 1 95 ? -0.407 -1.378 -6.811 1.00 98.81 95 GLY A CA 1
ATOM 785 C C . GLY A 1 95 ? -0.379 0.036 -7.370 1.00 98.81 95 GLY A C 1
ATOM 786 O O . GLY A 1 95 ? -1.170 0.381 -8.254 1.00 98.81 95 GLY A O 1
ATOM 787 N N . LEU A 1 96 ? 0.564 0.837 -6.870 1.00 98.81 96 LEU A N 1
ATOM 788 C CA . LEU A 1 96 ? 0.896 2.124 -7.476 1.00 98.81 96 LEU A CA 1
ATOM 789 C C . LEU A 1 96 ? 2.141 2.008 -8.346 1.00 98.81 96 LEU A C 1
ATOM 791 O O . LEU A 1 96 ? 3.188 1.480 -7.952 1.00 98.81 96 LEU A O 1
ATOM 795 N N . GLY A 1 97 ? 1.967 2.490 -9.566 1.00 98.31 97 GLY A N 1
ATOM 796 C CA . GLY A 1 97 ? 2.866 2.327 -10.681 1.00 98.31 97 GLY A CA 1
ATOM 797 C C . GLY A 1 97 ? 3.682 3.577 -10.982 1.00 98.31 97 GLY A C 1
ATOM 798 O O . GLY A 1 97 ? 3.262 4.699 -10.723 1.00 98.31 97 GLY A O 1
ATOM 799 N N . TRP A 1 98 ? 4.843 3.369 -11.589 1.00 98.81 98 TRP A N 1
ATOM 800 C CA . TRP A 1 98 ? 5.824 4.374 -11.953 1.00 98.81 98 TRP A CA 1
ATOM 801 C C . TRP A 1 98 ? 6.377 4.086 -13.344 1.00 98.81 98 TRP A C 1
ATOM 803 O O . TRP A 1 98 ? 6.559 2.927 -13.726 1.00 98.81 98 TRP A O 1
ATOM 813 N N . LYS A 1 99 ? 6.733 5.144 -14.067 1.00 98.75 99 LYS A N 1
ATOM 814 C CA . LYS A 1 99 ? 7.515 5.066 -15.297 1.00 98.75 99 LYS A CA 1
ATOM 815 C C . LYS A 1 99 ? 8.973 5.407 -15.006 1.00 98.75 99 LYS A C 1
ATOM 817 O O . LYS A 1 99 ? 9.295 6.528 -14.615 1.00 98.75 99 LYS A O 1
ATOM 822 N N . LEU A 1 100 ? 9.858 4.434 -15.198 1.00 98.75 100 LEU A N 1
ATOM 823 C CA . LEU A 1 100 ? 11.292 4.570 -14.960 1.00 98.75 100 LEU A CA 1
ATOM 824 C C . LEU A 1 100 ? 11.922 5.502 -16.000 1.00 98.75 100 LEU A C 1
ATOM 826 O O . LEU A 1 100 ? 11.661 5.380 -17.199 1.00 98.75 100 LEU A O 1
ATOM 830 N N . THR A 1 101 ? 12.797 6.403 -15.550 1.00 98.31 101 THR A N 1
ATOM 831 C CA . THR A 1 101 ? 13.604 7.236 -16.461 1.00 98.31 101 THR A CA 1
ATOM 832 C C . THR A 1 101 ? 14.854 6.502 -16.952 1.00 98.31 101 THR A C 1
ATOM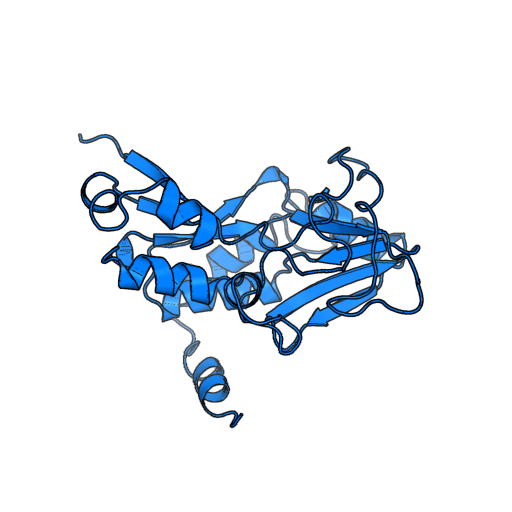 834 O O . THR A 1 101 ? 15.344 6.787 -18.043 1.00 98.31 101 THR A O 1
ATOM 837 N N . ASP A 1 102 ? 15.320 5.506 -16.192 1.00 97.19 102 ASP A N 1
ATOM 838 C CA . ASP A 1 102 ? 16.375 4.564 -16.566 1.00 97.19 102 ASP A CA 1
ATOM 839 C C . ASP A 1 102 ? 15.912 3.128 -16.287 1.00 97.19 102 ASP A C 1
ATOM 841 O O . ASP A 1 102 ? 15.852 2.681 -15.144 1.00 97.19 102 ASP A O 1
ATOM 845 N N . SER A 1 103 ? 15.610 2.382 -17.351 1.00 95.62 103 SER A N 1
ATOM 846 C CA . SER A 1 103 ? 15.131 0.993 -17.269 1.00 95.62 103 SER A CA 1
ATOM 847 C C . SER A 1 103 ? 16.135 -0.004 -16.671 1.00 95.62 103 SER A C 1
ATOM 849 O O . SER A 1 103 ? 15.749 -1.121 -16.323 1.00 95.62 103 SER A O 1
ATOM 851 N N . SER A 1 104 ? 17.415 0.370 -16.545 1.00 96.81 104 SER A N 1
ATOM 852 C CA . SER A 1 104 ? 18.425 -0.453 -15.871 1.00 96.81 104 SER A CA 1
ATOM 853 C C . SER A 1 104 ? 18.333 -0.369 -14.343 1.00 96.81 104 SER A C 1
ATOM 855 O O . SER A 1 104 ? 18.797 -1.277 -13.650 1.00 96.81 104 SER A O 1
ATOM 857 N N . GLN A 1 105 ? 17.703 0.687 -13.815 1.00 97.75 105 GLN A N 1
ATOM 858 C CA . GLN A 1 105 ? 17.516 0.929 -12.388 1.00 97.75 105 GLN A CA 1
ATOM 859 C C . GLN A 1 105 ? 16.070 0.614 -12.003 1.00 97.75 105 GLN A C 1
ATOM 861 O O . GLN A 1 105 ? 15.154 1.368 -12.301 1.00 97.75 105 GLN A O 1
ATOM 866 N N . THR A 1 106 ? 15.854 -0.515 -11.328 1.00 98.25 106 THR A N 1
ATOM 867 C CA . THR A 1 106 ? 14.500 -1.005 -10.998 1.00 98.25 106 THR A CA 1
ATOM 868 C C . THR A 1 106 ? 14.279 -1.167 -9.494 1.00 98.25 106 THR A C 1
ATOM 870 O O . THR A 1 106 ? 13.311 -1.801 -9.087 1.00 98.25 106 THR A O 1
ATOM 873 N N . GLY A 1 107 ? 15.234 -0.735 -8.670 1.00 98.12 107 GLY A N 1
ATOM 874 C CA . GLY A 1 107 ? 15.167 -0.875 -7.216 1.00 98.12 107 GLY A CA 1
ATOM 875 C C . GLY A 1 107 ? 14.274 0.177 -6.567 1.00 98.12 107 GLY A C 1
ATOM 876 O O . GLY A 1 107 ? 13.772 1.074 -7.232 1.00 98.12 107 GLY A O 1
ATOM 877 N N . VAL A 1 108 ? 14.122 0.086 -5.247 1.00 98.12 108 VAL A N 1
ATOM 878 C CA . VAL A 1 108 ? 13.488 1.137 -4.441 1.00 98.12 108 VAL A CA 1
ATOM 879 C C . VAL A 1 108 ? 14.249 2.453 -4.635 1.00 98.12 108 VAL A C 1
ATOM 881 O O . VAL A 1 108 ? 15.479 2.465 -4.685 1.00 98.12 108 VAL A O 1
ATOM 884 N N . ARG A 1 109 ? 13.508 3.558 -4.765 1.00 97.56 109 ARG A N 1
ATOM 885 C CA . ARG A 1 109 ? 14.002 4.904 -5.105 1.00 97.56 109 ARG A CA 1
ATOM 886 C C . ARG A 1 109 ? 14.728 5.038 -6.453 1.00 97.56 109 ARG A C 1
ATOM 888 O O . ARG A 1 109 ? 15.460 6.009 -6.649 1.00 97.56 109 ARG A O 1
ATOM 895 N N . ALA A 1 110 ? 14.517 4.126 -7.402 1.00 98.44 110 ALA A N 1
ATOM 896 C CA . ALA A 1 110 ? 14.949 4.347 -8.778 1.00 98.44 110 ALA A CA 1
ATOM 897 C C . ALA A 1 110 ? 14.281 5.601 -9.363 1.00 98.44 110 ALA A C 1
ATOM 899 O O . ALA A 1 110 ? 13.121 5.889 -9.067 1.00 98.44 110 ALA A O 1
ATOM 900 N N . SER A 1 111 ? 15.010 6.348 -10.195 1.00 98.31 111 SER A N 1
ATOM 901 C CA . SER A 1 111 ? 14.502 7.581 -10.802 1.00 98.31 111 SER A CA 1
ATOM 902 C C . SER A 1 111 ? 13.306 7.292 -11.712 1.00 98.31 111 SER A C 1
ATOM 904 O O . SER A 1 111 ? 13.385 6.458 -12.620 1.00 98.31 111 SER A O 1
ATOM 906 N N . ALA A 1 112 ? 12.206 8.003 -11.490 1.00 98.50 112 ALA A N 1
ATOM 907 C CA . ALA A 1 112 ? 10.951 7.789 -12.194 1.00 98.50 112 ALA A CA 1
ATOM 908 C C . ALA A 1 112 ? 10.208 9.110 -12.416 1.00 98.50 112 ALA A C 1
ATOM 910 O O . ALA A 1 112 ? 10.298 10.032 -11.608 1.00 98.50 112 ALA A O 1
ATOM 911 N N . ASP A 1 113 ? 9.456 9.201 -13.509 1.00 97.75 113 ASP A N 1
ATOM 912 C CA . ASP A 1 113 ? 8.586 10.344 -13.767 1.00 97.75 113 ASP A CA 1
ATOM 913 C C . ASP A 1 113 ? 7.289 9.903 -14.449 1.00 97.75 113 ASP A C 1
ATOM 915 O O . ASP A 1 113 ? 7.294 9.423 -15.585 1.00 97.75 113 ASP A O 1
ATOM 919 N N . GLY A 1 114 ? 6.176 10.096 -13.742 1.00 98.12 114 GLY A N 1
ATOM 920 C CA . GLY A 1 114 ? 4.851 9.666 -14.164 1.00 98.12 114 GLY A CA 1
ATOM 921 C C . GLY A 1 114 ? 4.514 8.244 -13.722 1.00 98.12 114 GLY A C 1
ATOM 922 O O . GLY A 1 114 ? 5.368 7.490 -13.250 1.00 98.12 114 GLY A O 1
ATOM 923 N N . GLY A 1 115 ? 3.231 7.909 -13.835 1.00 98.38 115 GLY A N 1
ATOM 924 C CA . GLY A 1 115 ? 2.712 6.582 -13.519 1.00 98.38 115 GLY A CA 1
ATOM 925 C C . GLY A 1 115 ? 2.948 5.575 -14.640 1.00 98.38 115 GLY A C 1
ATOM 926 O O . GLY A 1 115 ? 3.334 5.944 -15.754 1.00 98.38 115 GLY A O 1
ATOM 927 N N . THR A 1 116 ? 2.681 4.303 -14.350 1.00 98.44 116 THR A N 1
ATOM 928 C CA . THR A 1 116 ? 2.521 3.276 -15.390 1.00 98.44 116 THR A CA 1
ATOM 929 C C . THR A 1 116 ? 1.465 3.688 -16.403 1.00 98.44 116 THR A C 1
ATOM 931 O O . THR A 1 116 ? 0.551 4.460 -16.103 1.00 98.44 116 THR A O 1
ATOM 934 N N . SER A 1 117 ? 1.550 3.116 -17.597 1.00 98.31 117 SER A N 1
ATOM 935 C CA . SER A 1 117 ? 0.468 3.169 -18.568 1.00 98.31 117 SER A CA 1
ATOM 936 C C . SER A 1 117 ? -0.836 2.688 -17.928 1.00 98.31 117 SER A C 1
ATOM 938 O O . SER A 1 117 ? -0.838 1.842 -17.030 1.00 98.31 117 SER A O 1
ATOM 940 N N . LYS A 1 118 ? -1.951 3.257 -18.394 1.00 98.50 118 LYS A N 1
ATOM 941 C CA . LYS A 1 118 ? -3.294 2.882 -17.944 1.00 98.50 118 LYS A CA 1
ATOM 942 C C . LYS A 1 118 ? -3.484 1.374 -18.098 1.00 98.50 118 LYS A C 1
ATOM 944 O O . LYS A 1 118 ? -3.255 0.836 -19.183 1.00 98.50 118 LYS A O 1
ATOM 949 N N . GLY A 1 119 ? -3.906 0.721 -17.018 1.00 97.88 119 GLY A N 1
ATOM 950 C CA . GLY A 1 119 ? -4.320 -0.674 -17.053 1.00 97.88 119 GLY A CA 1
ATOM 951 C C . GLY A 1 119 ? -5.496 -0.874 -18.007 1.00 97.88 119 GLY A C 1
ATOM 952 O O . GLY A 1 119 ? -6.291 0.039 -18.242 1.00 97.88 119 GLY A O 1
ATOM 953 N N . LYS A 1 120 ? -5.609 -2.073 -18.583 1.00 97.69 120 LYS A N 1
ATOM 954 C CA . LYS A 1 120 ? -6.692 -2.414 -19.515 1.00 97.69 120 LYS A CA 1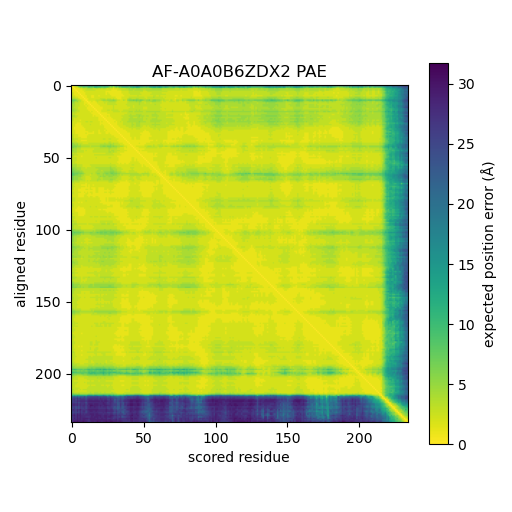
ATOM 955 C C . LYS A 1 120 ? -8.082 -2.251 -18.885 1.00 97.69 120 LYS A C 1
ATOM 957 O O . LYS A 1 120 ? -9.040 -1.992 -19.612 1.00 97.69 120 LYS A O 1
ATOM 962 N N . TYR A 1 121 ? -8.195 -2.455 -17.575 1.00 97.75 121 TYR A N 1
ATOM 963 C CA . TYR A 1 121 ? -9.457 -2.469 -16.844 1.00 97.75 121 TYR A CA 1
ATOM 964 C C . TYR A 1 121 ? -9.565 -1.312 -15.850 1.00 97.75 121 TYR A C 1
ATOM 966 O O . TYR A 1 121 ? -10.639 -0.721 -15.774 1.00 97.75 121 TYR A O 1
ATOM 974 N N . THR A 1 122 ? -8.493 -0.953 -15.128 1.00 97.88 122 THR A N 1
ATOM 975 C CA . THR A 1 122 ? -8.519 0.237 -14.251 1.00 97.88 122 THR A CA 1
ATOM 976 C C . THR A 1 122 ? -8.618 1.534 -15.047 1.00 97.88 122 THR A C 1
ATOM 978 O O . THR A 1 122 ? -9.180 2.503 -14.549 1.00 97.88 122 THR A O 1
ATOM 981 N N . ASP A 1 123 ? -8.083 1.561 -16.275 1.00 98.12 123 ASP A N 1
ATOM 982 C CA . ASP A 1 123 ? -8.010 2.739 -17.152 1.00 98.12 123 ASP A CA 1
ATOM 983 C C . ASP A 1 123 ? -7.450 3.997 -16.451 1.00 98.12 123 ASP A C 1
ATOM 985 O O . ASP A 1 123 ? -7.766 5.142 -16.792 1.00 98.12 123 ASP A O 1
ATOM 989 N N . GLU A 1 124 ? -6.556 3.802 -15.482 1.00 97.88 124 GLU A N 1
ATOM 990 C CA . GLU A 1 124 ? -5.947 4.881 -14.708 1.00 97.88 124 GLU A CA 1
ATOM 991 C C . GLU A 1 124 ? -4.421 4.777 -14.731 1.00 97.88 124 GLU A C 1
ATOM 993 O O . GLU A 1 124 ? -3.836 3.716 -14.526 1.00 97.88 124 GLU A O 1
ATOM 998 N N . SER A 1 125 ? -3.759 5.893 -15.045 1.00 98.25 125 SER A N 1
ATOM 999 C CA . SER A 1 125 ? -2.296 5.950 -15.083 1.00 98.25 125 SER A CA 1
ATOM 1000 C C . SER A 1 125 ? -1.745 5.851 -13.666 1.00 98.25 125 SER A C 1
ATOM 1002 O O . SER A 1 125 ? -2.200 6.565 -12.776 1.00 98.25 125 SER A O 1
ATOM 1004 N N . GLY A 1 126 ? -0.752 4.987 -13.462 1.00 98.25 126 GLY A N 1
ATOM 1005 C CA . GLY A 1 126 ? -0.152 4.761 -12.149 1.00 98.25 126 GLY A CA 1
ATOM 1006 C C . GLY A 1 126 ? -0.971 3.892 -11.193 1.00 98.25 126 GLY A C 1
ATOM 1007 O O . GLY A 1 126 ? -0.510 3.694 -10.074 1.00 98.25 126 GLY A O 1
ATOM 1008 N N . ILE A 1 127 ? -2.122 3.340 -11.597 1.00 98.62 127 ILE A N 1
ATOM 1009 C CA . ILE A 1 127 ? -2.887 2.384 -10.780 1.00 98.62 127 ILE A CA 1
ATOM 1010 C C . ILE A 1 127 ? -3.135 1.106 -11.569 1.00 98.62 127 ILE A C 1
ATOM 1012 O O . ILE A 1 127 ? -3.733 1.127 -12.645 1.00 98.62 127 ILE A O 1
ATOM 1016 N N . LEU A 1 128 ? -2.721 -0.020 -10.997 1.00 98.81 128 LEU A N 1
ATOM 1017 C CA . LEU A 1 128 ? -2.981 -1.346 -11.545 1.00 98.81 128 LEU A CA 1
ATOM 1018 C C . LEU A 1 128 ? -3.629 -2.217 -10.474 1.00 98.81 128 LEU A C 1
ATOM 1020 O O . LEU A 1 128 ? -3.119 -2.321 -9.360 1.00 98.81 128 LEU A O 1
ATOM 1024 N N . SER A 1 129 ? -4.741 -2.861 -10.810 1.00 98.81 129 SER A N 1
ATOM 1025 C CA . SER A 1 129 ? -5.361 -3.882 -9.958 1.00 98.81 129 SER A CA 1
ATOM 1026 C C . SER A 1 129 ? -4.445 -5.103 -9.795 1.00 98.81 129 SER A C 1
ATOM 1028 O O . SER A 1 129 ? -3.559 -5.346 -10.622 1.00 98.81 129 SER A O 1
ATOM 1030 N N . HIS A 1 130 ? -4.665 -5.916 -8.756 1.00 98.56 130 HIS A N 1
ATOM 1031 C CA . HIS A 1 130 ? -3.882 -7.136 -8.539 1.00 98.56 130 HIS A CA 1
ATOM 1032 C C . HIS A 1 130 ? -3.925 -8.066 -9.761 1.00 98.56 130 HIS A C 1
ATOM 1034 O O . HIS A 1 130 ? -2.892 -8.594 -10.181 1.00 98.56 130 HIS A O 1
ATOM 1040 N N . TYR A 1 131 ? -5.099 -8.218 -10.381 1.00 98.00 131 TYR A N 1
ATOM 1041 C CA . TYR A 1 131 ? -5.249 -9.066 -11.561 1.00 98.00 131 TYR A CA 1
ATOM 1042 C C . TYR A 1 131 ? -4.573 -8.487 -12.817 1.00 98.00 131 TYR A C 1
ATOM 1044 O O . TYR A 1 131 ? -4.085 -9.263 -13.632 1.00 98.00 131 TYR A O 1
ATOM 1052 N N . GLU A 1 132 ? -4.456 -7.164 -12.977 1.00 98.62 132 GLU A N 1
ATOM 1053 C CA . GLU A 1 132 ? -3.676 -6.564 -14.076 1.00 98.62 132 GLU A CA 1
ATOM 1054 C C . GLU A 1 132 ? -2.176 -6.765 -13.904 1.00 98.62 132 GLU A C 1
ATOM 1056 O O . GLU A 1 132 ? -1.494 -7.152 -14.851 1.00 98.62 132 GLU A O 1
ATOM 1061 N N . ILE A 1 133 ? -1.661 -6.549 -12.690 1.00 98.62 133 ILE A N 1
ATOM 1062 C CA . ILE A 1 133 ? -0.242 -6.774 -12.373 1.00 98.62 133 ILE A CA 1
ATOM 1063 C C . ILE A 1 133 ? 0.128 -8.221 -12.693 1.00 98.62 133 ILE A C 1
ATOM 1065 O O . ILE A 1 133 ? 1.142 -8.513 -13.324 1.00 98.62 133 ILE A O 1
ATOM 1069 N N . CYS A 1 134 ? -0.742 -9.132 -12.294 1.00 97.38 134 CYS A N 1
ATOM 1070 C CA . CYS A 1 134 ? -0.633 -10.543 -12.578 1.00 97.38 134 CYS A CA 1
ATOM 1071 C C . CYS A 1 134 ? -0.684 -10.873 -14.084 1.00 97.38 134 CYS A C 1
ATOM 1073 O O . CYS A 1 134 ? 0.131 -11.670 -14.552 1.00 97.38 134 CYS A O 1
ATOM 1075 N N . GLU A 1 135 ? -1.567 -10.244 -14.871 1.00 97.44 135 GLU A N 1
ATOM 1076 C CA . GLU A 1 135 ? -1.548 -10.389 -16.332 1.00 97.44 135 GLU A CA 1
ATOM 1077 C C . GLU A 1 135 ? -0.210 -9.934 -16.927 1.00 97.44 135 GLU A C 1
ATOM 1079 O O . GLU A 1 135 ? 0.358 -10.665 -17.739 1.00 97.44 135 GLU A O 1
ATOM 1084 N N . TYR A 1 136 ? 0.342 -8.804 -16.478 1.00 98.31 136 TYR A N 1
ATOM 1085 C CA . TYR A 1 136 ? 1.647 -8.329 -16.943 1.00 98.31 136 TYR A CA 1
ATOM 1086 C C . TYR A 1 136 ? 2.794 -9.285 -16.594 1.00 98.31 136 TYR A C 1
ATOM 1088 O O . TYR A 1 136 ? 3.699 -9.506 -17.403 1.00 98.31 136 TYR A O 1
ATOM 1096 N N . VAL A 1 137 ? 2.754 -9.903 -15.414 1.00 98.06 137 VAL A N 1
ATOM 1097 C CA . VAL A 1 137 ? 3.750 -10.903 -15.003 1.00 98.06 137 VAL A CA 1
ATOM 1098 C C . VAL A 1 137 ? 3.632 -12.180 -15.837 1.00 98.06 137 VAL A C 1
ATOM 1100 O O . VAL A 1 137 ? 4.636 -12.686 -16.335 1.00 98.06 137 VAL A O 1
ATOM 1103 N N . LEU A 1 138 ? 2.416 -12.701 -16.020 1.00 96.38 138 LEU A N 1
ATOM 1104 C CA . LEU A 1 138 ? 2.191 -13.996 -16.671 1.00 96.38 138 LEU A CA 1
ATOM 1105 C C . LEU A 1 138 ? 2.261 -13.938 -18.201 1.00 96.38 138 LEU A C 1
ATOM 1107 O O . LEU A 1 138 ? 2.683 -14.912 -18.825 1.00 96.38 138 LEU A O 1
ATOM 1111 N N . LYS A 1 139 ? 1.810 -12.837 -18.809 1.00 96.00 139 LYS A N 1
ATOM 1112 C CA . LYS A 1 139 ? 1.637 -12.715 -20.267 1.00 96.00 139 LYS A CA 1
ATOM 1113 C C . LYS A 1 139 ? 2.688 -11.815 -20.910 1.00 96.00 139 LYS A C 1
ATOM 1115 O O . LYS A 1 139 ? 3.151 -12.131 -22.004 1.00 96.00 139 LYS A O 1
ATOM 1120 N N . ASP A 1 140 ? 3.118 -10.768 -20.206 1.00 96.50 140 ASP A N 1
ATOM 1121 C CA . ASP A 1 140 ? 3.983 -9.723 -20.774 1.00 96.50 140 ASP A CA 1
ATOM 1122 C C . ASP A 1 140 ? 5.429 -9.795 -20.250 1.00 96.50 140 ASP A C 1
ATOM 1124 O O . ASP A 1 140 ? 6.278 -8.979 -20.610 1.00 96.50 140 ASP A O 1
ATOM 1128 N N . GLY A 1 141 ? 5.735 -10.798 -19.420 1.00 97.00 141 GLY A N 1
ATOM 1129 C CA . GLY A 1 141 ? 7.090 -11.099 -18.960 1.00 97.00 141 GLY A CA 1
ATOM 1130 C C . GLY A 1 141 ? 7.642 -10.122 -17.921 1.00 97.00 141 GLY A C 1
ATOM 1131 O O . GLY A 1 141 ? 8.866 -10.034 -17.765 1.00 97.00 141 GLY A O 1
ATOM 1132 N N . TRP A 1 142 ? 6.776 -9.388 -17.211 1.00 98.44 142 TRP A N 1
ATOM 1133 C CA . TRP A 1 142 ? 7.210 -8.571 -16.078 1.00 98.44 142 TRP A CA 1
ATOM 1134 C C . TRP A 1 142 ? 7.844 -9.448 -15.000 1.00 98.44 142 TRP A C 1
ATOM 1136 O O . TRP A 1 142 ? 7.406 -10.563 -14.716 1.00 98.44 142 TRP A O 1
ATOM 1146 N N . LYS A 1 143 ? 8.900 -8.929 -14.379 1.00 98.62 143 LYS A N 1
ATOM 1147 C CA . LYS A 1 143 ? 9.645 -9.622 -13.329 1.00 98.62 143 LYS A CA 1
ATOM 1148 C C . LYS A 1 143 ? 9.160 -9.151 -11.972 1.00 98.62 143 LYS A C 1
ATOM 1150 O O . LYS A 1 143 ? 9.073 -7.949 -11.745 1.00 98.62 143 LYS A O 1
ATOM 1155 N N . VAL A 1 144 ? 8.927 -10.090 -11.062 1.00 98.75 144 VAL A N 1
ATOM 1156 C CA . VAL A 1 144 ? 8.605 -9.804 -9.659 1.00 98.75 144 VAL A CA 1
ATOM 1157 C C . VAL A 1 144 ? 9.877 -9.884 -8.820 1.00 98.75 144 VAL A C 1
ATOM 1159 O O . VAL A 1 144 ? 10.702 -10.780 -9.008 1.00 98.75 144 VAL A O 1
ATOM 1162 N N . LYS A 1 145 ? 10.039 -8.948 -7.889 1.00 98.75 145 LYS A N 1
ATOM 1163 C CA . LYS A 1 145 ? 11.095 -8.949 -6.874 1.00 98.75 145 LYS A CA 1
ATOM 1164 C C . LYS A 1 145 ? 10.494 -8.658 -5.507 1.00 98.75 145 LYS A C 1
ATOM 1166 O O . LYS A 1 145 ? 9.507 -7.941 -5.395 1.00 98.75 145 LYS A O 1
ATOM 1171 N N . TRP A 1 146 ? 11.118 -9.207 -4.476 1.00 98.75 146 TRP A N 1
ATOM 1172 C CA . TRP A 1 146 ? 10.760 -8.964 -3.084 1.00 98.75 146 TRP A CA 1
ATOM 1173 C C . TRP A 1 146 ? 11.659 -7.879 -2.483 1.00 98.75 146 TRP A C 1
ATOM 1175 O O . TRP A 1 146 ? 12.869 -7.895 -2.715 1.00 98.75 146 TRP A O 1
ATOM 1185 N N . ILE A 1 147 ? 11.074 -6.942 -1.734 1.00 98.75 147 ILE A N 1
ATOM 1186 C CA . ILE A 1 147 ? 11.792 -5.928 -0.953 1.00 98.75 147 ILE A CA 1
ATOM 1187 C C . ILE A 1 147 ? 11.883 -6.456 0.475 1.00 98.75 147 ILE A C 1
ATOM 1189 O O . ILE A 1 147 ? 10.919 -6.381 1.242 1.00 98.75 147 ILE A O 1
ATOM 1193 N N . GLU A 1 148 ? 13.034 -7.024 0.827 1.00 98.38 148 GLU A N 1
ATOM 1194 C CA . GLU A 1 148 ? 13.200 -7.751 2.087 1.00 98.38 148 GLU A CA 1
ATOM 1195 C C . GLU A 1 148 ? 13.026 -6.847 3.311 1.00 98.38 148 GLU A C 1
ATOM 1197 O O . GLU A 1 148 ? 12.462 -7.266 4.322 1.00 98.38 148 GLU A O 1
ATOM 1202 N N . GLU A 1 149 ? 13.451 -5.594 3.214 1.00 98.50 149 GLU A N 1
ATOM 1203 C CA . GLU A 1 149 ? 13.370 -4.602 4.280 1.00 98.50 149 GLU A CA 1
ATOM 1204 C C . GLU A 1 149 ? 11.925 -4.166 4.540 1.00 98.50 149 GLU A C 1
ATOM 1206 O O . GLU A 1 149 ? 11.535 -4.008 5.692 1.00 98.50 149 GLU A O 1
ATOM 1211 N N . GLN A 1 150 ? 11.110 -4.052 3.485 1.00 98.69 150 GLN A N 1
ATOM 1212 C CA . GLN A 1 150 ? 9.725 -3.573 3.564 1.00 98.69 150 GLN A CA 1
ATOM 1213 C C . GLN A 1 150 ? 8.678 -4.698 3.653 1.00 98.69 150 GLN A C 1
ATOM 1215 O O . GLN A 1 150 ? 7.514 -4.417 3.952 1.00 98.69 150 GLN A O 1
ATOM 1220 N N . LYS A 1 151 ? 9.081 -5.959 3.423 1.00 98.81 151 LYS A N 1
ATOM 1221 C CA . LYS A 1 151 ? 8.233 -7.169 3.418 1.00 98.81 151 LYS A CA 1
ATOM 1222 C C . LYS A 1 151 ? 7.087 -7.129 2.404 1.00 98.81 151 LYS A C 1
ATOM 1224 O O . LYS A 1 151 ? 5.957 -7.514 2.706 1.00 98.81 151 LYS A O 1
ATOM 1229 N N . VAL A 1 152 ? 7.391 -6.642 1.208 1.00 98.88 152 VAL A N 1
ATOM 1230 C CA . VAL A 1 152 ? 6.427 -6.449 0.120 1.00 98.88 152 VAL A CA 1
ATOM 1231 C C . VAL A 1 152 ? 7.098 -6.648 -1.240 1.00 98.88 152 VAL A C 1
ATOM 1233 O O . VAL A 1 152 ? 8.309 -6.432 -1.360 1.00 98.88 152 VAL A O 1
ATOM 1236 N N . PRO A 1 153 ? 6.356 -7.067 -2.275 1.00 98.88 153 PRO A N 1
ATOM 1237 C CA . PRO A 1 153 ? 6.894 -7.215 -3.615 1.00 98.88 153 PRO A CA 1
ATOM 1238 C C . PRO A 1 153 ? 6.788 -5.934 -4.454 1.00 98.88 153 PRO A C 1
ATOM 1240 O O . PRO A 1 153 ? 6.049 -4.999 -4.168 1.00 98.88 153 PRO A O 1
ATOM 1243 N N . TYR A 1 154 ? 7.507 -5.926 -5.568 1.00 98.94 154 TYR A N 1
ATOM 1244 C CA . TYR A 1 154 ? 7.219 -5.068 -6.712 1.00 98.94 154 TYR A CA 1
ATOM 1245 C C . TYR A 1 154 ? 7.381 -5.862 -8.005 1.00 98.94 154 TYR A C 1
ATOM 1247 O O . TYR A 1 154 ? 8.084 -6.876 -8.042 1.00 98.94 154 TYR A O 1
ATOM 1255 N N . ALA A 1 155 ? 6.744 -5.402 -9.077 1.00 98.88 155 ALA A N 1
ATOM 1256 C CA . ALA A 1 155 ? 6.933 -5.932 -10.419 1.00 98.88 155 ALA A CA 1
ATOM 1257 C C . ALA A 1 155 ? 7.475 -4.849 -11.352 1.00 98.88 155 ALA A C 1
ATOM 1259 O O . ALA A 1 155 ? 7.243 -3.662 -11.134 1.00 98.88 155 ALA A O 1
ATOM 1260 N N . TYR A 1 156 ? 8.223 -5.245 -12.378 1.00 98.81 156 TYR A N 1
ATOM 1261 C CA . TYR A 1 156 ? 8.757 -4.312 -13.365 1.00 98.81 156 TYR A CA 1
ATOM 1262 C C . TYR A 1 156 ? 8.921 -4.955 -14.744 1.00 98.81 156 TYR A C 1
ATOM 1264 O O . TYR A 1 156 ? 9.235 -6.142 -14.871 1.00 98.81 156 TYR A O 1
ATOM 1272 N N . GLY A 1 157 ? 8.764 -4.146 -15.785 1.00 98.31 157 GLY A N 1
ATOM 1273 C CA . GLY A 1 157 ? 8.878 -4.535 -17.190 1.00 98.31 157 GLY A CA 1
ATOM 1274 C C . GLY A 1 157 ? 8.596 -3.332 -18.084 1.00 98.31 157 GLY A C 1
ATOM 1275 O O . GLY A 1 157 ? 7.950 -2.396 -17.646 1.00 98.31 157 GLY A O 1
ATOM 1276 N N . ASN A 1 158 ? 9.109 -3.302 -19.316 1.00 97.06 158 ASN A N 1
ATOM 1277 C CA . ASN A 1 158 ? 8.817 -2.224 -20.281 1.00 97.06 158 ASN A CA 1
ATOM 1278 C C . ASN A 1 158 ? 9.052 -0.784 -19.761 1.00 97.06 158 ASN A C 1
ATOM 1280 O O . ASN A 1 158 ? 8.298 0.128 -20.087 1.00 97.06 158 ASN A O 1
ATOM 1284 N N . SER A 1 159 ? 10.110 -0.571 -18.967 1.00 98.19 159 SER A N 1
ATOM 1285 C CA . SER A 1 159 ? 10.408 0.712 -18.293 1.00 98.19 159 SER A CA 1
ATOM 1286 C C . SER A 1 159 ? 9.327 1.176 -17.308 1.00 98.19 159 SER A C 1
ATOM 1288 O O . SER A 1 159 ? 9.228 2.359 -16.992 1.00 98.19 159 SER A O 1
ATOM 1290 N N . GLU A 1 160 ? 8.539 0.241 -16.799 1.00 98.69 160 GLU A N 1
ATOM 1291 C CA . GLU A 1 160 ? 7.507 0.446 -15.797 1.00 98.69 160 GLU A CA 1
ATOM 1292 C C . GLU A 1 160 ? 7.818 -0.364 -14.536 1.00 98.69 160 GLU A C 1
ATOM 1294 O O . GLU A 1 160 ? 8.505 -1.389 -14.577 1.00 98.69 160 GLU A O 1
ATOM 1299 N N . TRP A 1 161 ? 7.340 0.133 -13.400 1.00 98.81 161 TRP A N 1
ATOM 1300 C CA . TRP A 1 161 ? 7.539 -0.438 -12.073 1.00 98.81 161 TRP A CA 1
ATOM 1301 C C . TRP A 1 161 ? 6.240 -0.295 -11.287 1.00 98.81 161 TRP A C 1
ATOM 1303 O O . TRP A 1 161 ? 5.622 0.761 -11.337 1.00 98.81 161 TRP A O 1
ATOM 1313 N N . VAL A 1 162 ? 5.822 -1.310 -10.538 1.00 98.94 162 VAL A N 1
ATOM 1314 C CA . VAL A 1 162 ? 4.627 -1.255 -9.688 1.00 98.94 162 VAL A CA 1
ATOM 1315 C C . VAL A 1 162 ? 4.907 -1.904 -8.342 1.00 98.94 162 VAL A C 1
ATOM 1317 O O . VAL A 1 162 ? 5.323 -3.060 -8.274 1.00 98.94 162 VAL A O 1
ATOM 1320 N N . GLY A 1 163 ? 4.684 -1.152 -7.268 1.00 98.88 163 GLY A N 1
ATOM 1321 C CA . GLY A 1 163 ? 4.719 -1.662 -5.901 1.00 98.88 163 GLY A CA 1
ATOM 1322 C C . GLY A 1 163 ? 3.319 -2.118 -5.543 1.00 98.88 163 GLY A C 1
ATOM 1323 O O . GLY A 1 163 ? 2.384 -1.335 -5.700 1.00 98.88 163 GLY A O 1
ATOM 1324 N N . PHE A 1 164 ? 3.173 -3.370 -5.129 1.00 98.88 164 PHE A N 1
ATOM 1325 C CA . PHE A 1 164 ? 1.882 -4.016 -4.933 1.00 98.88 164 PHE A CA 1
ATOM 1326 C C . PHE A 1 164 ? 1.964 -5.046 -3.816 1.00 98.88 164 PHE A C 1
ATOM 1328 O O . PHE A 1 164 ? 3.046 -5.442 -3.406 1.00 98.88 164 PHE A O 1
ATOM 1335 N N . ASP A 1 165 ? 0.823 -5.550 -3.373 1.00 98.88 165 ASP A N 1
ATOM 1336 C CA . ASP A 1 165 ? 0.777 -6.643 -2.415 1.00 98.88 165 ASP A CA 1
ATOM 1337 C C . ASP A 1 165 ? 0.491 -8.009 -3.069 1.00 98.88 165 ASP A C 1
ATOM 1339 O O . ASP A 1 165 ? -0.323 -8.138 -3.988 1.00 98.88 165 ASP A O 1
ATOM 1343 N N . SER A 1 166 ? 1.147 -9.051 -2.553 1.00 98.31 166 SER A N 1
ATOM 1344 C CA . SER A 1 166 ? 0.947 -10.459 -2.920 1.00 98.31 166 SER A CA 1
ATOM 1345 C C . SER A 1 166 ? 0.339 -11.251 -1.755 1.00 98.31 166 SER A C 1
ATOM 1347 O O . SER A 1 166 ? 0.279 -10.741 -0.633 1.00 98.31 166 SER A O 1
ATOM 1349 N N . PRO A 1 167 ? -0.063 -12.521 -1.965 1.00 98.12 167 PRO A N 1
ATOM 1350 C CA . PRO A 1 167 ? -0.452 -13.398 -0.862 1.00 98.12 167 PRO A CA 1
ATOM 1351 C C . PRO A 1 167 ? 0.592 -13.454 0.265 1.00 98.12 167 PRO A C 1
ATOM 1353 O O . PRO A 1 167 ? 0.229 -13.406 1.433 1.00 98.12 167 PRO A O 1
ATOM 1356 N N . ASP A 1 168 ? 1.890 -13.453 -0.046 1.00 98.31 168 ASP A N 1
ATOM 1357 C CA . ASP A 1 168 ? 2.938 -13.489 0.984 1.00 98.31 168 ASP A CA 1
ATOM 1358 C C . ASP A 1 168 ? 2.978 -12.204 1.829 1.00 98.31 168 ASP A C 1
ATOM 1360 O O . ASP A 1 168 ? 3.085 -12.265 3.057 1.00 98.31 168 ASP A O 1
ATOM 1364 N N . SER A 1 169 ? 2.844 -11.022 1.214 1.00 98.81 169 SER A N 1
ATOM 1365 C CA . SER A 1 169 ? 2.806 -9.768 1.979 1.00 98.81 169 SER A CA 1
ATOM 1366 C C . SER A 1 169 ? 1.490 -9.602 2.743 1.00 98.81 169 SER A C 1
ATOM 1368 O O . SER A 1 169 ? 1.506 -9.163 3.895 1.00 98.81 169 SER A O 1
ATOM 1370 N N . PHE A 1 170 ? 0.360 -10.041 2.176 1.00 98.62 170 PHE A N 1
ATOM 1371 C CA . PHE A 1 170 ? -0.924 -10.107 2.883 1.00 98.62 170 PHE A CA 1
ATOM 1372 C C . PHE A 1 170 ? -0.868 -11.056 4.078 1.00 98.62 170 PHE A C 1
ATOM 1374 O O . PHE A 1 170 ? -1.399 -10.720 5.136 1.00 98.62 170 PHE A O 1
ATOM 1381 N N . TYR A 1 171 ? -0.182 -12.195 3.956 1.00 98.62 171 TYR A N 1
ATOM 1382 C CA . TYR A 1 171 ? 0.047 -13.111 5.069 1.00 98.62 171 TYR A CA 1
ATOM 1383 C C . TYR A 1 171 ? 0.799 -12.409 6.207 1.00 98.62 171 TYR A C 1
ATOM 1385 O O . TYR A 1 171 ? 0.352 -12.432 7.354 1.00 98.62 171 TYR A O 1
ATOM 1393 N N . LEU A 1 172 ? 1.906 -11.723 5.900 1.00 98.69 172 LEU A N 1
ATOM 1394 C CA . LEU A 1 172 ? 2.708 -11.009 6.902 1.00 98.69 172 LEU A CA 1
ATOM 1395 C C . LEU A 1 172 ? 1.941 -9.854 7.558 1.00 98.69 172 LEU A C 1
ATOM 1397 O O . LEU A 1 172 ? 2.040 -9.652 8.773 1.00 98.69 172 LEU A O 1
ATOM 1401 N N . LYS A 1 173 ? 1.141 -9.115 6.785 1.00 98.81 173 LYS A N 1
ATOM 1402 C CA . LYS A 1 173 ? 0.272 -8.057 7.314 1.00 98.81 173 LYS A CA 1
ATOM 1403 C C . LYS A 1 173 ? -0.847 -8.633 8.188 1.00 98.81 173 LYS A C 1
ATOM 1405 O O . LYS A 1 173 ? -1.053 -8.143 9.295 1.00 98.81 173 LYS A O 1
ATOM 1410 N N . ALA A 1 174 ? -1.503 -9.718 7.775 1.00 98.56 174 ALA A N 1
ATOM 1411 C CA . ALA A 1 174 ? -2.530 -10.392 8.572 1.00 98.56 174 ALA A CA 1
ATOM 1412 C C . ALA A 1 174 ? -1.966 -10.987 9.875 1.00 98.56 174 ALA A C 1
ATOM 1414 O O . ALA A 1 174 ? -2.558 -10.828 10.943 1.00 98.56 174 ALA A O 1
ATOM 1415 N N . ALA A 1 175 ? -0.779 -11.594 9.827 1.00 97.62 175 ALA A N 1
ATOM 1416 C CA . ALA A 1 175 ? -0.080 -12.061 11.022 1.00 97.62 175 ALA A CA 1
ATOM 1417 C C . ALA A 1 175 ? 0.286 -10.897 11.959 1.00 97.62 175 ALA A C 1
ATOM 1419 O O . ALA A 1 175 ? 0.218 -11.033 13.182 1.00 97.62 175 ALA A O 1
ATOM 1420 N N . THR A 1 176 ? 0.622 -9.733 11.398 1.00 97.62 176 THR A N 1
ATOM 1421 C CA . THR A 1 176 ? 0.888 -8.512 12.169 1.00 97.62 176 THR A CA 1
ATOM 1422 C C . THR A 1 176 ? -0.368 -7.999 12.876 1.00 97.62 176 THR A C 1
ATOM 1424 O O . THR A 1 176 ? -0.278 -7.634 14.042 1.00 97.62 176 THR A O 1
ATOM 1427 N N . ILE A 1 177 ? -1.541 -8.038 12.232 1.00 98.56 177 ILE A N 1
ATOM 1428 C CA . ILE A 1 177 ? -2.833 -7.687 12.858 1.00 98.56 177 ILE A CA 1
ATOM 1429 C C . ILE A 1 177 ? -3.070 -8.533 14.114 1.00 98.56 177 ILE A C 1
ATOM 1431 O O . ILE A 1 177 ? -3.364 -7.977 15.172 1.00 98.56 177 ILE A O 1
ATOM 1435 N N . ILE A 1 178 ? -2.873 -9.855 14.025 1.00 97.25 178 ILE A N 1
ATOM 1436 C CA . ILE A 1 178 ? -3.000 -10.764 15.178 1.00 97.25 178 ILE A CA 1
ATOM 1437 C C . ILE A 1 178 ? -1.973 -10.407 16.257 1.00 97.25 178 ILE A C 1
ATOM 1439 O O . ILE A 1 178 ? -2.324 -10.248 17.424 1.00 97.25 178 ILE A O 1
ATOM 1443 N N . LYS A 1 179 ? -0.700 -10.270 15.869 1.00 96.12 179 LYS A N 1
ATOM 1444 C CA . LYS A 1 179 ? 0.410 -9.998 16.791 1.00 96.12 179 LYS A CA 1
ATOM 1445 C C . LYS A 1 179 ? 0.235 -8.685 17.556 1.00 96.12 179 LYS A C 1
ATOM 1447 O O . LYS A 1 179 ? 0.558 -8.628 18.738 1.00 96.12 179 LYS A O 1
ATOM 1452 N N . GLU A 1 180 ? -0.252 -7.645 16.889 1.00 96.56 180 GLU A N 1
ATOM 1453 C CA . GLU A 1 180 ? -0.482 -6.328 17.485 1.00 96.56 180 GLU A CA 1
ATOM 1454 C C . GLU A 1 180 ? -1.836 -6.219 18.206 1.00 96.56 180 GLU A C 1
ATOM 1456 O O . GLU A 1 180 ? -2.108 -5.189 18.827 1.00 96.56 180 GLU A O 1
ATOM 1461 N N . GLY A 1 181 ? -2.673 -7.265 18.164 1.00 97.50 181 GLY A N 1
ATOM 1462 C CA . GLY A 1 181 ? -3.996 -7.284 18.793 1.00 97.50 181 GLY A CA 1
ATOM 1463 C C . GLY A 1 181 ? -4.982 -6.301 18.158 1.00 97.50 181 GLY A C 1
ATOM 1464 O O . GLY A 1 181 ? -5.825 -5.746 18.860 1.00 97.50 181 GLY A O 1
ATOM 1465 N N . LEU A 1 182 ? -4.839 -6.038 16.855 1.00 98.56 182 LEU A N 1
ATOM 1466 C CA . LEU A 1 182 ? -5.717 -5.132 16.117 1.00 98.56 182 LEU A CA 1
ATOM 1467 C C . LEU A 1 182 ? -7.077 -5.792 15.839 1.00 98.56 182 LEU A C 1
ATOM 1469 O O . LEU A 1 182 ? -7.209 -7.015 15.841 1.00 98.56 182 LEU A O 1
ATOM 1473 N N . ALA A 1 183 ? -8.094 -4.976 15.567 1.00 98.19 183 ALA A N 1
ATOM 1474 C CA . ALA A 1 183 ? -9.482 -5.418 15.423 1.00 98.19 183 ALA A CA 1
ATOM 1475 C C . ALA A 1 183 ? -9.748 -6.271 14.169 1.00 98.19 183 ALA A C 1
ATOM 1477 O O . ALA A 1 183 ? -10.721 -7.024 14.126 1.00 98.19 183 ALA A O 1
ATOM 1478 N N . GLY A 1 184 ? -8.917 -6.138 13.133 1.00 98.38 184 GLY A N 1
ATOM 1479 C CA . GLY A 1 184 ? -9.053 -6.887 11.887 1.00 98.38 184 GLY A CA 1
ATOM 1480 C C . GLY A 1 184 ? -8.411 -6.183 10.697 1.00 98.38 184 GLY A C 1
ATOM 1481 O O . GLY A 1 184 ? -7.588 -5.281 10.862 1.00 98.38 184 GLY A O 1
ATOM 1482 N N . ALA A 1 185 ? -8.818 -6.591 9.495 1.00 98.44 185 ALA A N 1
ATOM 1483 C CA . ALA A 1 185 ? -8.428 -5.979 8.228 1.00 98.44 185 ALA A CA 1
ATOM 1484 C C . ALA A 1 185 ? -9.657 -5.442 7.482 1.00 98.44 185 ALA A C 1
ATOM 1486 O O . ALA A 1 185 ? -10.709 -6.082 7.493 1.00 98.44 185 ALA A O 1
ATOM 1487 N N . PHE A 1 186 ? -9.509 -4.318 6.783 1.00 98.06 186 PHE A N 1
ATOM 1488 C CA . PHE A 1 186 ? -10.430 -3.902 5.726 1.00 98.06 186 PHE A CA 1
ATOM 1489 C C . PHE A 1 186 ? -9.663 -3.848 4.407 1.00 98.06 186 PHE A C 1
ATOM 1491 O O . PHE A 1 186 ? -8.457 -3.601 4.391 1.00 98.06 186 PHE A O 1
ATOM 1498 N N . VAL A 1 187 ? -10.356 -4.103 3.301 1.00 98.56 187 VAL A N 1
ATOM 1499 C CA . VAL A 1 187 ? -9.718 -4.251 1.993 1.00 98.56 187 VAL A CA 1
ATOM 1500 C C . VAL A 1 187 ? -10.183 -3.158 1.046 1.00 98.56 187 VAL A C 1
ATOM 1502 O O . VAL A 1 187 ? -11.384 -2.949 0.879 1.00 98.56 187 VAL A O 1
ATOM 1505 N N . TRP A 1 188 ? -9.220 -2.500 0.405 1.00 98.56 188 TRP A N 1
ATOM 1506 C CA . TRP A 1 188 ? -9.443 -1.567 -0.691 1.00 98.56 188 TRP A CA 1
ATOM 1507 C C . TRP A 1 188 ? -8.830 -2.137 -1.979 1.00 98.56 188 TRP A C 1
ATOM 1509 O O . TRP A 1 188 ? -7.625 -2.042 -2.193 1.00 98.56 188 TRP A O 1
ATOM 1519 N N . SER A 1 189 ? -9.596 -2.777 -2.852 1.00 98.50 189 SER A N 1
ATOM 1520 C CA . SER A 1 189 ? -11.019 -3.117 -2.739 1.00 98.50 189 SER A CA 1
ATOM 1521 C C . SER A 1 189 ? -11.295 -4.532 -3.257 1.00 98.50 189 SER A C 1
ATOM 1523 O O . SER A 1 189 ? -10.451 -5.181 -3.878 1.00 98.50 189 SER A O 1
ATOM 1525 N N . VAL A 1 190 ? -12.476 -5.066 -2.957 1.00 98.06 190 VAL A N 1
ATOM 1526 C CA . VAL A 1 190 ? -12.818 -6.462 -3.277 1.00 98.06 190 VAL A CA 1
ATOM 1527 C C . VAL A 1 190 ? -12.778 -6.757 -4.781 1.00 98.06 190 VAL A C 1
ATOM 1529 O O . VAL A 1 190 ? -12.414 -7.858 -5.184 1.00 98.06 190 VAL A O 1
ATOM 1532 N N . GLU A 1 191 ? -13.120 -5.777 -5.613 1.00 97.69 191 GLU A N 1
ATOM 1533 C CA . GLU A 1 191 ? -13.166 -5.888 -7.070 1.00 97.69 191 GLU A CA 1
ATOM 1534 C C . GLU A 1 191 ? -11.797 -5.772 -7.750 1.00 97.69 191 GLU A C 1
ATOM 1536 O O . GLU A 1 191 ? -11.704 -6.066 -8.938 1.00 97.69 191 GLU A O 1
ATOM 1541 N N . MET A 1 192 ? -10.750 -5.364 -7.021 1.00 98.50 192 MET A N 1
ATOM 1542 C CA . MET A 1 192 ? -9.374 -5.294 -7.534 1.00 98.50 192 MET A CA 1
ATOM 1543 C C . MET A 1 192 ? -8.525 -6.528 -7.194 1.00 98.50 192 MET A C 1
ATOM 1545 O O . MET A 1 192 ? -7.452 -6.701 -7.771 1.00 98.50 192 MET A O 1
ATOM 1549 N N . ASP A 1 193 ? -9.018 -7.419 -6.328 1.00 98.62 193 ASP A N 1
ATOM 1550 C CA . ASP A 1 193 ? -8.449 -8.762 -6.158 1.00 98.62 193 ASP A CA 1
ATOM 1551 C C . ASP A 1 193 ? -8.744 -9.635 -7.394 1.00 98.62 193 ASP A C 1
ATOM 1553 O O . ASP A 1 193 ? -9.607 -9.314 -8.211 1.00 98.62 193 ASP A O 1
ATOM 1557 N N . ASP A 1 194 ? -8.083 -10.782 -7.534 1.00 97.81 194 ASP A N 1
ATOM 1558 C CA . ASP A 1 194 ? -8.393 -11.741 -8.597 1.00 97.81 194 ASP A CA 1
ATOM 1559 C C . ASP A 1 194 ? -9.668 -12.547 -8.278 1.00 97.81 194 ASP A C 1
ATOM 1561 O O . ASP A 1 194 ? -9.658 -13.740 -7.955 1.00 97.81 194 ASP A O 1
ATOM 1565 N N . PHE A 1 195 ? -10.813 -11.873 -8.362 1.00 97.00 195 PHE A N 1
ATOM 1566 C CA . PHE A 1 195 ? -12.128 -12.432 -8.044 1.00 97.00 195 PHE A CA 1
ATOM 1567 C C . PHE A 1 195 ? -12.569 -13.561 -8.994 1.00 97.00 195 PHE A C 1
ATOM 1569 O O . PHE A 1 195 ? -13.475 -14.334 -8.664 1.00 97.00 195 PHE A O 1
ATOM 1576 N N . ASN A 1 196 ? -11.920 -13.702 -10.156 1.00 95.31 196 ASN A N 1
ATOM 1577 C CA . ASN A 1 196 ? -12.222 -14.741 -11.141 1.00 95.31 196 ASN A CA 1
ATOM 1578 C C . ASN A 1 196 ? -11.186 -15.875 -11.214 1.00 95.31 196 ASN A C 1
ATOM 1580 O O . ASN A 1 196 ? -11.504 -16.906 -11.809 1.00 95.31 196 ASN A O 1
ATOM 1584 N N . GLY A 1 197 ? -10.023 -15.756 -10.570 1.00 93.50 197 GLY A N 1
ATOM 1585 C CA . GLY A 1 197 ? -8.973 -16.782 -10.602 1.00 93.50 197 GLY A CA 1
ATOM 1586 C C . GLY A 1 197 ? -8.154 -16.765 -11.901 1.00 93.50 197 GLY A C 1
ATOM 1587 O O . GLY A 1 197 ? -7.729 -17.813 -12.385 1.00 93.50 197 GLY A O 1
ATOM 1588 N N . HIS A 1 198 ? -7.981 -15.597 -12.519 1.00 91.00 198 HIS A N 1
ATOM 1589 C CA . HIS A 1 198 ? -7.209 -15.411 -13.750 1.00 91.00 198 HIS A CA 1
ATOM 1590 C C . HIS A 1 198 ? -5.690 -15.482 -13.537 1.00 91.00 198 HIS A C 1
ATOM 1592 O O . HIS A 1 198 ? -4.950 -15.673 -14.501 1.00 91.00 198 HIS A O 1
ATOM 1598 N N . CYS A 1 199 ? -5.228 -15.402 -12.290 1.00 91.38 199 CYS A N 1
ATOM 1599 C CA . CYS A 1 199 ? -3.819 -15.457 -11.917 1.00 91.38 199 CYS A CA 1
ATOM 1600 C C . CYS A 1 199 ? -3.224 -16.857 -11.820 1.00 91.38 199 CYS A C 1
ATOM 1602 O O . CYS A 1 199 ? -2.103 -17.026 -11.344 1.00 91.38 199 CYS A O 1
ATOM 1604 N N . GLY A 1 200 ? -3.967 -17.877 -12.255 1.00 87.31 200 GLY A N 1
ATOM 1605 C CA . GLY A 1 200 ? -3.565 -19.278 -12.123 1.00 87.31 200 GLY A CA 1
ATOM 1606 C C . GLY A 1 200 ? -3.705 -19.826 -10.698 1.00 87.31 200 GLY A C 1
ATOM 1607 O O . GLY A 1 200 ? -3.303 -20.959 -10.444 1.00 87.31 200 GLY A O 1
ATOM 1608 N N . GLY A 1 201 ? -4.282 -19.039 -9.784 1.00 89.62 201 GLY A N 1
ATOM 1609 C CA . GLY A 1 201 ? -4.564 -19.394 -8.394 1.00 89.62 201 GLY A CA 1
ATOM 1610 C C . GLY A 1 201 ? -6.067 -19.493 -8.085 1.00 89.62 201 GLY A C 1
ATOM 1611 O O . GLY A 1 201 ? -6.901 -19.496 -8.995 1.00 89.62 201 GLY A O 1
ATOM 1612 N N . PRO A 1 202 ? -6.444 -19.604 -6.797 1.00 94.06 202 PRO A N 1
ATOM 1613 C CA . PRO A 1 202 ? -7.846 -19.593 -6.392 1.00 94.06 202 PRO A CA 1
ATOM 1614 C C . PRO A 1 202 ? -8.471 -18.207 -6.600 1.00 94.06 202 PRO A C 1
ATOM 1616 O O . PRO A 1 202 ? -7.771 -17.202 -6.626 1.00 94.06 202 PRO A O 1
ATOM 1619 N N . LYS A 1 203 ? -9.807 -18.147 -6.655 1.00 97.44 203 LYS A N 1
ATOM 1620 C CA . LYS A 1 203 ? -10.538 -16.874 -6.584 1.00 97.44 203 LYS A CA 1
ATOM 1621 C C . LYS A 1 203 ? -10.263 -16.158 -5.265 1.00 97.44 203 LYS A C 1
ATOM 1623 O O . LYS A 1 203 ? -10.249 -16.813 -4.214 1.00 97.44 203 LYS A O 1
ATOM 1628 N N . TYR A 1 204 ? -10.165 -14.834 -5.348 1.00 98.00 204 TYR A N 1
ATOM 1629 C CA . TYR A 1 204 ? -9.887 -13.934 -4.232 1.00 98.00 204 TYR A CA 1
ATOM 1630 C C . TYR A 1 204 ? -8.615 -14.323 -3.462 1.00 98.00 204 TYR A C 1
ATOM 1632 O O . TYR A 1 204 ? -8.697 -14.586 -2.258 1.00 98.00 204 TYR A O 1
ATOM 1640 N N . PRO A 1 205 ? -7.457 -14.472 -4.133 1.00 97.81 205 PRO A N 1
ATOM 1641 C CA . PRO A 1 205 ? -6.249 -14.975 -3.491 1.00 97.81 205 PRO A CA 1
ATOM 1642 C C . PRO A 1 205 ? -5.825 -14.104 -2.304 1.00 97.81 205 PRO A C 1
ATOM 1644 O O . PRO A 1 205 ? -5.478 -14.652 -1.261 1.00 97.81 205 PRO A O 1
ATOM 1647 N N . LEU A 1 206 ? -5.928 -12.776 -2.413 1.00 98.31 206 LEU A N 1
ATOM 1648 C CA . LEU A 1 206 ? -5.530 -11.866 -1.343 1.00 98.31 206 LEU A CA 1
ATOM 1649 C C . LEU A 1 206 ? -6.510 -11.907 -0.159 1.00 98.31 206 LEU A C 1
ATOM 1651 O O . LEU A 1 206 ? -6.093 -12.097 0.987 1.00 98.31 206 LEU A O 1
ATOM 1655 N N . LEU A 1 207 ? -7.823 -11.807 -0.405 1.00 98.00 207 LEU A N 1
ATOM 1656 C CA . LEU A 1 207 ? -8.819 -11.909 0.677 1.00 98.00 207 LEU A CA 1
ATOM 1657 C C . LEU A 1 207 ? -8.794 -13.289 1.354 1.00 98.00 207 LEU A C 1
ATOM 1659 O O . LEU A 1 207 ? -8.965 -13.388 2.573 1.00 98.00 207 LEU A O 1
ATOM 1663 N N . ARG A 1 208 ? -8.569 -14.358 0.582 1.00 97.44 208 ARG A N 1
ATOM 1664 C CA . ARG A 1 208 ? -8.448 -15.725 1.099 1.00 97.44 208 ARG A CA 1
ATOM 1665 C C . ARG A 1 208 ? -7.278 -15.850 2.063 1.00 97.44 208 ARG A C 1
ATOM 1667 O O . ARG A 1 208 ? -7.458 -16.448 3.119 1.00 97.44 208 ARG A O 1
ATOM 1674 N N . THR A 1 209 ? -6.128 -15.253 1.753 1.00 97.88 209 THR A N 1
ATOM 1675 C CA . THR A 1 209 ? -4.983 -15.252 2.668 1.00 97.88 209 THR A CA 1
ATOM 1676 C C . THR A 1 209 ? -5.337 -14.643 4.025 1.00 97.88 209 THR A C 1
ATOM 1678 O O . THR A 1 209 ? -5.019 -15.231 5.057 1.00 97.88 209 THR A O 1
ATOM 1681 N N . ILE A 1 210 ? -6.044 -13.506 4.052 1.00 97.50 210 ILE A N 1
ATOM 1682 C CA . ILE A 1 210 ? -6.486 -12.879 5.312 1.00 97.50 210 ILE A CA 1
ATOM 1683 C C . ILE A 1 210 ? -7.387 -13.842 6.093 1.00 97.50 210 ILE A C 1
ATOM 1685 O O . ILE A 1 210 ? -7.181 -14.068 7.287 1.00 97.50 210 ILE A O 1
ATOM 1689 N N . TYR A 1 211 ? -8.377 -14.423 5.411 1.00 96.69 211 TYR A N 1
ATOM 1690 C CA . TYR A 1 211 ? -9.323 -15.359 6.013 1.00 96.69 211 TYR A CA 1
ATOM 1691 C C . TYR A 1 211 ? -8.620 -16.583 6.614 1.00 96.69 211 TYR A C 1
ATOM 1693 O O . TYR A 1 211 ? -8.905 -16.971 7.748 1.00 96.69 211 TYR A O 1
ATOM 1701 N N . GLU A 1 212 ? -7.681 -17.176 5.880 1.00 96.06 212 GLU A N 1
ATOM 1702 C CA . GLU A 1 212 ? -6.912 -18.336 6.326 1.00 96.06 212 GLU A CA 1
ATOM 1703 C C . GLU A 1 212 ? -6.064 -18.003 7.555 1.00 96.06 212 GLU A C 1
ATOM 1705 O O . GLU A 1 212 ? -6.121 -18.733 8.540 1.00 96.06 212 GLU A O 1
ATOM 1710 N N . VAL A 1 213 ? -5.364 -16.865 7.564 1.00 96.38 213 VAL A N 1
ATOM 1711 C CA . VAL A 1 213 ? -4.569 -16.438 8.727 1.00 96.38 213 VAL A CA 1
ATOM 1712 C C . VAL A 1 213 ? -5.449 -16.229 9.962 1.00 96.38 213 VAL A C 1
ATOM 1714 O O . VAL A 1 213 ? -5.129 -16.730 11.042 1.00 96.38 213 VAL A O 1
ATOM 1717 N N . PHE A 1 214 ? -6.584 -15.537 9.825 1.00 95.19 214 PHE A N 1
ATOM 1718 C CA . PHE A 1 214 ? -7.470 -15.264 10.961 1.00 95.19 214 PHE A CA 1
ATOM 1719 C C . PHE A 1 214 ? -8.141 -16.530 11.505 1.00 95.19 214 PHE A C 1
ATOM 1721 O O . PHE A 1 214 ? -8.271 -16.668 12.721 1.00 95.19 214 PHE A O 1
ATOM 1728 N N . THR A 1 215 ? -8.506 -17.484 10.645 1.00 92.50 215 THR A N 1
ATOM 1729 C CA . THR A 1 215 ? -9.189 -18.725 11.057 1.00 92.50 215 THR A CA 1
ATOM 1730 C C . THR A 1 215 ? -8.244 -19.836 11.511 1.00 92.50 215 THR A C 1
ATOM 1732 O O . THR A 1 215 ? -8.617 -20.636 12.365 1.00 92.50 215 THR A O 1
ATOM 1735 N N . GLN A 1 216 ? -7.010 -19.882 11.001 1.00 83.81 216 GLN A N 1
ATOM 1736 C CA . GLN A 1 216 ? -6.010 -20.889 11.383 1.00 83.81 216 GLN A CA 1
ATOM 1737 C C . GLN A 1 216 ? -5.153 -20.470 12.584 1.00 83.81 216 GLN A C 1
ATOM 1739 O O . GLN A 1 216 ? -4.440 -21.309 13.140 1.00 83.81 216 GLN A O 1
ATOM 1744 N N . SER A 1 217 ? -5.252 -19.215 13.038 1.00 59.62 217 SER A N 1
ATOM 1745 C CA . SER A 1 217 ? -4.579 -18.697 14.242 1.00 59.62 217 SER A CA 1
ATOM 1746 C C . SER A 1 217 ? -4.873 -19.494 15.522 1.00 59.62 217 SER A C 1
ATOM 1748 O O . SER A 1 217 ? -4.095 -19.454 16.471 1.00 59.62 217 SER A O 1
ATOM 1750 N N . SER A 1 218 ? -5.944 -20.294 15.533 1.00 49.97 218 SER A N 1
ATOM 1751 C CA . SER A 1 218 ? -6.258 -21.243 16.608 1.00 49.97 218 SER A CA 1
ATOM 1752 C C . SER A 1 218 ? -5.428 -22.542 16.568 1.00 49.97 218 SER A C 1
ATOM 1754 O O . SER A 1 218 ? -5.578 -23.376 17.457 1.00 49.97 218 SER A O 1
ATOM 1756 N N . SER A 1 219 ? -4.592 -22.755 15.539 1.00 43.88 219 SER A N 1
ATOM 1757 C CA . SER A 1 219 ? -3.995 -24.067 15.217 1.00 43.88 219 SER A CA 1
ATOM 1758 C C . SER A 1 219 ? -2.541 -24.068 14.709 1.00 43.88 219 SER A C 1
ATOM 1760 O O . SER A 1 219 ? -2.002 -25.146 14.470 1.00 43.88 219 SER A O 1
ATOM 1762 N N . VAL A 1 220 ? -1.867 -22.917 14.577 1.00 45.06 220 VAL A N 1
ATOM 1763 C CA . VAL A 1 220 ? -0.476 -22.844 14.075 1.00 45.06 220 VAL A CA 1
ATOM 1764 C C . VAL A 1 220 ? 0.390 -21.986 15.011 1.00 45.06 220 VAL A C 1
ATOM 1766 O O . VAL A 1 220 ? -0.052 -20.903 15.401 1.00 45.06 220 VAL A O 1
ATOM 1769 N N . PRO A 1 221 ? 1.627 -22.398 15.366 1.00 46.34 221 PRO A N 1
ATOM 1770 C CA . PRO A 1 221 ? 2.574 -21.566 16.112 1.00 46.34 221 PRO A CA 1
ATOM 1771 C C . PRO A 1 221 ? 3.139 -20.452 15.207 1.00 46.34 221 PRO A C 1
ATOM 1773 O O . PRO A 1 221 ? 4.288 -20.464 14.781 1.00 46.34 221 PRO A O 1
ATOM 1776 N N . ILE A 1 222 ? 2.294 -19.469 14.882 1.00 53.28 222 ILE A N 1
ATOM 1777 C CA . ILE A 1 222 ? 2.602 -18.296 14.038 1.00 53.28 222 ILE A CA 1
ATOM 1778 C C . ILE A 1 222 ? 3.621 -17.363 14.727 1.00 53.28 222 ILE A C 1
ATOM 1780 O O . ILE A 1 222 ? 4.327 -16.596 14.071 1.00 53.28 222 ILE A O 1
ATOM 1784 N N . LEU A 1 223 ? 3.731 -17.446 16.056 1.00 49.50 223 LEU A N 1
ATOM 1785 C CA . LEU A 1 223 ? 4.526 -16.533 16.881 1.00 49.50 223 LEU A CA 1
ATOM 1786 C C . LEU A 1 223 ? 6.041 -16.804 16.846 1.00 49.50 223 LEU A C 1
ATOM 1788 O O . LEU A 1 223 ? 6.814 -15.863 17.041 1.00 49.50 223 LEU A O 1
ATOM 1792 N N . ASP A 1 224 ? 6.482 -18.025 16.532 1.00 44.22 224 ASP A N 1
ATOM 1793 C CA . ASP A 1 224 ? 7.906 -18.386 16.621 1.00 44.22 224 ASP A CA 1
ATOM 1794 C C . ASP A 1 224 ? 8.743 -17.785 15.475 1.00 44.22 224 ASP A C 1
ATOM 1796 O O . ASP A 1 224 ? 9.867 -17.332 15.688 1.00 44.22 224 ASP A O 1
ATOM 1800 N N . SER A 1 225 ? 8.164 -17.654 14.277 1.00 45.34 225 SER A N 1
ATOM 1801 C CA . SER A 1 225 ? 8.849 -17.132 13.078 1.00 45.34 225 SER A CA 1
ATOM 1802 C C . SER A 1 225 ? 9.096 -15.615 13.118 1.00 45.34 225 SER A C 1
ATOM 1804 O O . SER A 1 225 ? 10.004 -15.097 12.464 1.00 45.34 225 SER A O 1
ATOM 1806 N N . LEU A 1 226 ? 8.286 -14.874 13.881 1.00 45.69 226 LEU A N 1
ATOM 1807 C CA . LEU A 1 226 ? 8.396 -13.415 14.011 1.00 45.69 226 LEU A CA 1
ATOM 1808 C C . LEU A 1 226 ? 9.299 -12.994 15.180 1.00 45.69 226 LEU A C 1
ATOM 1810 O O . LEU A 1 226 ? 9.775 -11.856 15.194 1.00 45.69 226 LEU A O 1
ATOM 1814 N N . HIS A 1 227 ? 9.565 -13.883 16.144 1.00 42.03 227 HIS A N 1
ATOM 1815 C CA . HIS A 1 227 ? 10.538 -13.631 17.210 1.00 42.03 227 HIS A CA 1
ATOM 1816 C C . HIS A 1 227 ? 11.972 -13.529 16.666 1.00 42.03 227 HIS A C 1
ATOM 1818 O O . HIS A 1 227 ? 12.732 -12.677 17.126 1.00 42.03 227 HIS A O 1
ATOM 1824 N N . SER A 1 228 ? 12.301 -14.285 15.615 1.00 39.44 228 SER A N 1
ATOM 1825 C CA . SER A 1 228 ? 13.583 -14.209 14.897 1.00 39.44 228 SER A CA 1
ATOM 1826 C C . SER A 1 228 ? 13.830 -12.884 14.163 1.00 39.44 228 SER A C 1
ATOM 1828 O O . SER A 1 228 ? 14.980 -12.548 13.891 1.00 39.44 228 SER A O 1
ATOM 1830 N N . LEU A 1 229 ? 12.788 -12.091 13.879 1.00 44.44 229 LEU A N 1
ATOM 1831 C CA . LEU A 1 229 ? 12.934 -10.766 13.253 1.00 44.44 229 LEU A CA 1
ATOM 1832 C C . LEU A 1 229 ? 13.282 -9.659 14.261 1.00 44.44 229 LEU A C 1
ATOM 1834 O O . LEU A 1 229 ? 13.774 -8.611 13.858 1.00 44.44 229 LEU A O 1
ATOM 1838 N N . LYS A 1 230 ? 13.068 -9.875 15.569 1.00 42.50 230 LYS A N 1
ATOM 1839 C CA . LYS A 1 230 ? 13.509 -8.939 16.624 1.00 42.50 230 LYS A CA 1
ATOM 184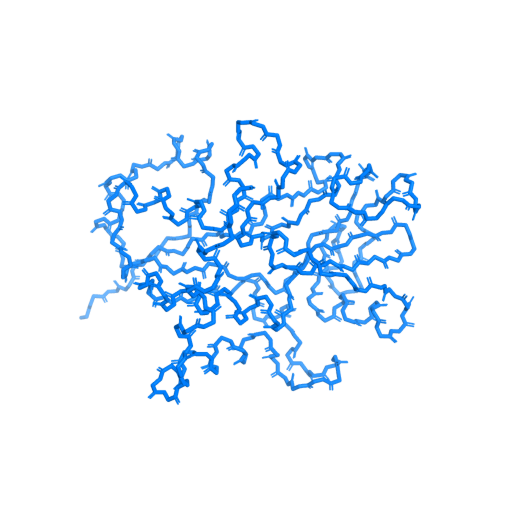0 C C . LYS A 1 230 ? 14.987 -9.103 17.001 1.00 42.50 230 LYS A C 1
ATOM 1842 O O . LYS A 1 230 ? 15.518 -8.248 17.700 1.00 42.50 230 LYS A O 1
ATOM 1847 N N . SER A 1 231 ? 15.636 -10.192 16.585 1.00 33.19 231 SER A N 1
ATOM 1848 C CA . SER A 1 231 ? 17.014 -10.530 16.970 1.00 33.19 231 SER A CA 1
ATOM 1849 C C . SER A 1 231 ? 18.074 -10.208 15.913 1.00 33.19 231 SER A C 1
ATOM 1851 O O . SER A 1 231 ? 19.241 -10.521 16.133 1.00 33.19 231 SER A O 1
ATOM 1853 N N . ALA A 1 232 ? 17.704 -9.601 14.782 1.00 28.47 232 ALA A N 1
ATOM 1854 C CA . ALA A 1 232 ? 18.689 -9.057 13.852 1.00 28.47 232 ALA A CA 1
ATOM 1855 C C . ALA A 1 232 ? 19.285 -7.769 14.465 1.00 28.47 232 ALA A C 1
ATOM 1857 O O . ALA A 1 232 ? 18.518 -6.849 14.761 1.00 28.47 232 ALA A O 1
ATOM 1858 N N . PRO A 1 233 ? 20.605 -7.703 14.726 1.00 32.25 233 PRO A N 1
ATOM 1859 C CA . PRO A 1 233 ? 21.243 -6.465 15.162 1.00 32.25 233 PRO A CA 1
ATOM 1860 C C . PRO A 1 233 ? 21.217 -5.414 14.032 1.00 32.25 233 PRO A C 1
ATOM 1862 O O . PRO A 1 233 ? 20.984 -5.791 12.882 1.00 32.25 23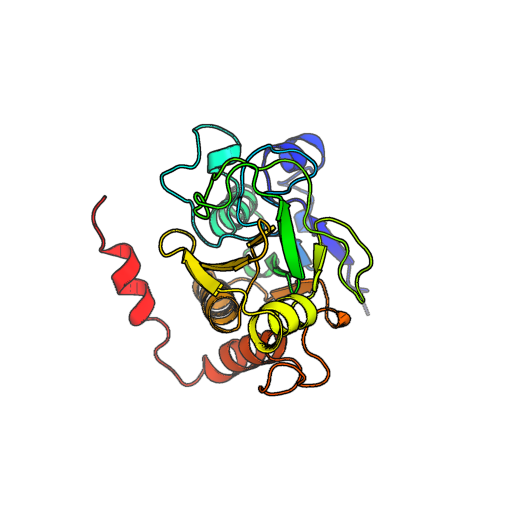3 PRO A O 1
ATOM 1865 N N . PRO A 1 234 ? 21.425 -4.122 14.360 1.00 41.72 234 PRO A N 1
ATOM 1866 C CA . PRO A 1 234 ? 21.418 -3.024 13.390 1.00 41.72 234 PRO A CA 1
ATOM 1867 C C . PRO A 1 234 ? 22.461 -3.175 12.278 1.00 41.72 234 PRO A C 1
ATOM 1869 O O . PRO A 1 234 ? 23.524 -3.790 12.532 1.00 41.72 234 PRO A O 1
#

Solvent-accessible surface area (backbone atoms only — not comparable to full-atom values): 12520 Å² total; per-residue (Å²): 138,83,84,90,43,70,45,82,40,74,39,46,66,83,56,35,75,76,71,48,60,63,76,52,56,63,80,76,34,67,35,38,39,35,40,39,49,73,62,26,49,35,92,82,46,58,41,40,46,53,14,57,21,53,36,64,51,94,83,47,49,84,65,72,63,56,44,53,20,34,55,48,30,51,50,52,46,45,75,39,67,40,57,45,68,28,36,21,44,34,44,54,28,38,23,35,15,21,18,38,74,43,69,88,48,80,54,84,62,22,51,22,63,41,34,21,75,53,30,97,81,67,66,30,67,19,37,33,33,39,47,54,53,40,46,38,38,75,75,70,67,27,47,76,48,75,40,80,62,21,54,30,38,32,37,36,47,96,42,28,37,30,17,36,62,45,50,70,30,39,39,53,52,41,51,45,31,61,74,65,47,35,56,42,75,45,69,54,39,76,85,27,30,31,64,82,27,84,75,82,52,61,57,27,46,52,64,46,33,41,52,50,50,70,67,43,61,86,78,53,84,70,65,65,74,57,54,62,68,74,68,64,76,136

Mean predicted aligned error: 5.06 Å

Nearest PDB structures (foldseek):
  5wvg-assembly1_A  TM=9.772E-01  e=3.703E-26  Ostrinia furnacalis
  5wvh-assembly1_A  TM=9.768E-01  e=4.207E-26  Ostrinia furnacalis
  5hbf-assembly3_A  TM=9.787E-01  e=1.599E-24  Homo sapiens
  5y2c-assembly2_B  TM=9.555E-01  e=1.599E-24  Ostrinia furnacalis
  5y2a-assembly1_B  TM=9.286E-01  e=1.023E-24  Ostrinia furnacalis

Organism: NCBI:txid1028688

Radius of gyration: 17.77 Å; Cα contacts (8 Å, |Δi|>4): 494; chains: 1; bounding box: 52×43×44 Å

pLDDT: mean 93.14, std 14.6, range [28.47, 98.94]

Foldseek 3Di:
DDDAFEEEDEQFPVCPVVPDPLLPPLVPHQAYEYAQFQLDAQVPDFFDDAGEFQAADPPQDPDRSNQNYQVSSLVVSVVSPRDQQRYAYEAEQKWFKFQAPDQVDQDGRGGTHWFPQQFPPNRDGRIAFNVSLLCCVPPVVWDKDADPRRQFIKTDDPRMIIRHHDLRSLLVVLLVSVVSVHNYYDYPPLVSAQQPCNNVDDHRSSVVSNVCNVVCVVPDPSPPVVVVVVPDDD

Secondary structure (DSSP, 8-state):
-PPP-EEEE-SSHHHHHHH--TTTGGGT-SEEEE----SS-TTT-SB---SS-SS--TTPPSSGGGG-SHHHHHHHHHHTT--GGGEEEEEESEEEEEEBSSTT--STT-BB-SPPPPPTTT--TTEEEHHHHHHHHHHS-PEEEEETTTTEEEEEETTEEEE---HHHHHHHHHHHHHHT--EEEEE-GGGS-TT-TTSS-SSHHHHHHHHHHHHTTTS-TTHHHHTTSS---